Protein AF-A0A3B9SJD8-F1 (afdb_monomer)

Foldseek 3Di:
DQVVLCVLLQFDFDFFLDFDFQFKKKKKFKAAPVLVVQLLVLLQVLPWADDPPDGSDKDKDKDKDKDAADPPDDFPDDDHRDIDIGIIIIIITMHGNVSVVSSVVSNCVSGPGNDIDMDIGTGGDTDRVDDFWTKGWHPDWDFPVVSLVSLCVSLVNPDKDKADQLDRTFTIEIEGAAPPLVSLVSCLVVQGQEYEYADQDPVSRCVCVSSHMYMHSYRCSSCVCVQVVVQVVCCVVCVPDDRDGDPDDPRPDDDD

pLDDT: mean 94.85, std 3.76, range [80.88, 98.69]

Secondary structure (DSSP, 8-state):
-HHHHHHHTTEEEEEEEEEEPS-EEEEEEEEEGGGHHHHHHHHHHTTTT-BTTB-S-EEEEEEEEEE-PPTT---SSS-TTS-EEEEEEEEEEEEETTTHHHHHHHHHHH-SSSS--EEEEEE-PPEEEEEEEEEEEEEEEEEHHHHHHHHHHHHT-S--EEPPP--SEEEEEEE-SSS-GGGHHHHHHTT-SEEEES---GGGGGTTTTSSEEEE--HHHHHTTHHHHHHHHHHHH-TTS---------------

Sequence (256 aa):
MSHALAGALGVQPERILAPRAALLYTLNVHTPVEAADQVSEALFAAGAGRIGAYDECHFSVPGTGTFRPLEGAQPSEGVVGERSAVPEVQQSFVVSKECRGAVQRALEEAHPYEVVAHSWISLENERSDVGYGVIGQMAQPMPWDHFVAHVKGALGVKALRHSPLVKATVQRIALCGGAGVDLLPRAIAAKADVYITADITYHRYFEAKNALVMMDVGHWESEQYTIELLADYIRRKFPNFAVLTTTSSTNPMITV

Structure (mmCIF, N/CA/C/O backbone):
data_AF-A0A3B9SJD8-F1
#
_entry.id   AF-A0A3B9SJD8-F1
#
loop_
_atom_site.group_PDB
_atom_site.id
_atom_site.type_symbol
_atom_site.label_atom_id
_atom_site.label_alt_id
_atom_site.label_comp_id
_atom_site.label_asym_id
_atom_site.label_entity_id
_atom_site.label_seq_id
_atom_site.pdbx_PDB_ins_code
_atom_site.Cartn_x
_atom_site.Cartn_y
_atom_site.Cartn_z
_atom_site.occupancy
_atom_site.B_iso_or_equiv
_atom_site.auth_seq_id
_atom_site.auth_comp_id
_atom_site.auth_asym_id
_atom_site.auth_atom_id
_atom_site.pdbx_PDB_model_num
ATOM 1 N N . MET A 1 1 ? -9.019 -5.983 5.090 1.00 89.56 1 MET A N 1
ATOM 2 C CA . MET A 1 1 ? -9.352 -6.288 6.499 1.00 89.56 1 MET A CA 1
ATOM 3 C C . MET A 1 1 ? -9.625 -5.014 7.286 1.00 89.56 1 MET A C 1
ATOM 5 O O . MET A 1 1 ? -10.789 -4.680 7.429 1.00 89.56 1 MET A O 1
ATOM 9 N N . SER A 1 2 ? -8.617 -4.223 7.679 1.00 94.56 2 SER A N 1
ATOM 10 C CA . SER A 1 2 ? -8.834 -3.035 8.534 1.00 94.56 2 SER A CA 1
ATOM 11 C C . SER A 1 2 ? -9.800 -1.987 7.958 1.00 94.56 2 SER A C 1
ATOM 13 O O . SER A 1 2 ? -10.559 -1.395 8.711 1.00 94.56 2 SER A O 1
ATOM 15 N N . HIS A 1 3 ? -9.847 -1.805 6.633 1.00 93.75 3 HIS A N 1
ATOM 16 C CA . HIS A 1 3 ? -10.867 -0.966 5.981 1.00 93.75 3 HIS A CA 1
ATOM 17 C C . HIS A 1 3 ? -12.299 -1.502 6.148 1.00 93.75 3 HIS A C 1
ATOM 19 O O . HIS A 1 3 ? -13.223 -0.720 6.330 1.00 93.75 3 HIS A O 1
ATOM 25 N N . ALA A 1 4 ? -12.496 -2.822 6.111 1.00 92.94 4 ALA A N 1
ATOM 26 C CA . ALA A 1 4 ? -13.812 -3.417 6.336 1.00 92.94 4 ALA A CA 1
ATOM 27 C C . ALA A 1 4 ? -14.215 -3.337 7.806 1.00 92.94 4 ALA A C 1
ATOM 29 O O . ALA A 1 4 ? -15.357 -3.008 8.097 1.00 92.94 4 ALA A O 1
ATOM 30 N N . LEU A 1 5 ? -13.260 -3.535 8.722 1.00 95.00 5 LEU A N 1
ATOM 31 C CA . LEU A 1 5 ? -13.475 -3.289 10.145 1.00 95.00 5 LEU A CA 1
ATOM 32 C C . LEU A 1 5 ? -13.879 -1.827 10.401 1.00 95.00 5 LEU A C 1
ATOM 34 O O . LEU A 1 5 ? -14.829 -1.571 11.132 1.00 95.00 5 LEU A O 1
ATOM 38 N N . ALA A 1 6 ? -13.212 -0.866 9.753 1.00 95.94 6 ALA A N 1
ATOM 39 C CA . ALA A 1 6 ? -13.601 0.541 9.810 1.00 95.94 6 ALA A CA 1
ATOM 40 C C . ALA A 1 6 ? -15.035 0.757 9.304 1.00 95.94 6 ALA A C 1
ATOM 42 O O . ALA A 1 6 ? -15.829 1.396 9.989 1.00 95.94 6 ALA A O 1
ATOM 43 N N . GLY A 1 7 ? -15.383 0.166 8.155 1.00 94.88 7 GLY A N 1
ATOM 44 C CA . GLY A 1 7 ? -16.730 0.223 7.588 1.00 94.88 7 GLY A CA 1
ATOM 45 C C . GLY A 1 7 ? -17.800 -0.347 8.523 1.00 94.88 7 GLY A C 1
ATOM 46 O O . GLY A 1 7 ? -18.799 0.324 8.774 1.00 94.88 7 GLY A O 1
ATOM 47 N N . ALA A 1 8 ? -17.561 -1.525 9.106 1.00 93.88 8 ALA A N 1
ATOM 48 C CA . ALA A 1 8 ? -18.463 -2.156 10.073 1.00 93.88 8 ALA A CA 1
ATOM 49 C C . ALA A 1 8 ? -18.694 -1.274 11.312 1.00 93.88 8 ALA A C 1
ATOM 51 O O . ALA A 1 8 ? -19.795 -1.222 11.852 1.00 93.88 8 ALA A O 1
ATOM 52 N N . LEU A 1 9 ? -17.669 -0.532 11.734 1.00 96.12 9 LEU A N 1
ATOM 53 C CA . LEU A 1 9 ? -17.741 0.383 12.870 1.00 96.12 9 LEU A CA 1
ATOM 54 C C . LEU A 1 9 ? -18.210 1.799 12.495 1.00 96.12 9 LEU A C 1
ATOM 56 O O . LEU A 1 9 ? -18.286 2.656 13.375 1.00 96.12 9 LEU A O 1
ATOM 60 N N . GLY A 1 10 ? -18.541 2.074 11.230 1.00 96.56 10 GLY A N 1
ATOM 61 C CA . GLY A 1 10 ? -18.951 3.410 10.779 1.00 96.56 10 GLY A CA 1
ATOM 62 C C . GLY A 1 10 ? -17.831 4.456 10.844 1.00 96.56 10 GLY A C 1
ATOM 63 O O . GLY A 1 10 ? -18.096 5.655 10.946 1.00 96.56 10 GLY A O 1
ATOM 64 N N . VAL A 1 11 ? -16.576 4.011 10.812 1.00 98.06 11 VAL A N 1
ATOM 65 C CA . VAL A 1 11 ? -15.387 4.864 10.791 1.00 98.06 11 VAL A CA 1
ATOM 66 C C . VAL A 1 11 ? -15.031 5.165 9.345 1.00 98.06 11 VAL A C 1
ATOM 68 O O . VAL A 1 11 ? -14.769 4.251 8.569 1.00 98.06 11 VAL A O 1
ATOM 71 N N . GLN A 1 12 ? -14.975 6.448 8.995 1.00 97.88 12 GLN A N 1
ATOM 72 C CA . GLN A 1 12 ? -14.520 6.907 7.686 1.00 97.88 12 GLN A CA 1
ATOM 73 C C . GLN A 1 12 ? -12.985 6.870 7.651 1.00 97.88 12 GLN A C 1
ATOM 75 O O . GLN A 1 12 ? -12.353 7.626 8.400 1.00 97.88 12 GLN A O 1
ATOM 80 N N . PRO A 1 13 ? -12.357 5.988 6.848 1.00 96.62 13 PRO A N 1
ATOM 81 C CA . PRO A 1 13 ? -10.903 5.894 6.783 1.00 96.62 13 PRO A CA 1
ATOM 82 C C . PRO A 1 13 ? -10.304 7.149 6.141 1.00 96.62 13 PRO A C 1
ATOM 84 O O . PRO A 1 13 ? -10.750 7.580 5.083 1.00 96.62 13 PRO A O 1
ATOM 87 N N . GLU A 1 14 ? -9.266 7.713 6.756 1.00 96.25 14 GLU A N 1
ATOM 88 C CA . GLU A 1 14 ? -8.521 8.848 6.193 1.00 96.25 14 GLU A CA 1
ATOM 89 C C . GLU A 1 14 ? -7.263 8.385 5.461 1.00 96.25 14 GLU A C 1
ATOM 91 O O . GLU A 1 14 ? -6.917 8.904 4.404 1.00 96.25 14 GLU A O 1
ATOM 96 N N . ARG A 1 15 ? -6.533 7.440 6.068 1.00 96.25 15 ARG A N 1
ATOM 97 C CA . ARG A 1 15 ? -5.288 6.884 5.529 1.00 96.25 15 ARG A CA 1
ATOM 98 C C . ARG A 1 15 ? -4.934 5.559 6.195 1.00 96.25 15 ARG A C 1
ATOM 100 O O . ARG A 1 15 ? -5.452 5.207 7.259 1.00 96.25 15 ARG A O 1
ATOM 107 N N . ILE A 1 16 ? -3.968 4.871 5.602 1.00 97.38 16 ILE A N 1
ATOM 108 C CA . ILE A 1 16 ? -3.325 3.696 6.189 1.00 97.38 16 ILE A CA 1
ATOM 109 C C . ILE A 1 16 ? -2.511 4.108 7.417 1.00 97.38 16 ILE A C 1
ATOM 111 O O . ILE A 1 16 ? -1.818 5.126 7.409 1.00 97.38 16 ILE A O 1
ATOM 115 N N . LEU A 1 17 ? -2.614 3.319 8.488 1.00 97.62 17 LEU A N 1
ATOM 116 C CA . LEU A 1 17 ? -1.929 3.612 9.748 1.00 97.62 17 LEU A CA 1
ATOM 117 C C . LEU A 1 17 ? -0.418 3.366 9.644 1.00 97.62 17 LEU A C 1
ATOM 119 O O . LEU A 1 17 ? 0.374 4.140 10.176 1.00 97.62 17 LEU A O 1
ATOM 123 N N . ALA A 1 18 ? -0.030 2.294 8.955 1.00 96.44 18 ALA A N 1
ATOM 124 C CA . ALA A 1 18 ? 1.347 1.916 8.670 1.00 96.44 18 ALA A CA 1
ATOM 125 C C . ALA A 1 18 ? 1.535 1.610 7.178 1.00 96.44 18 ALA A C 1
ATOM 127 O O . ALA A 1 18 ? 1.419 0.443 6.781 1.00 96.44 18 ALA A O 1
ATOM 128 N N . PRO A 1 19 ? 1.802 2.637 6.354 1.00 95.00 19 PRO A N 1
ATOM 129 C CA . PRO A 1 19 ? 2.191 2.464 4.960 1.00 95.00 19 PRO A CA 1
ATOM 130 C C . PRO A 1 19 ? 3.368 1.498 4.811 1.00 95.00 19 PRO A C 1
ATOM 132 O O . PRO A 1 19 ? 4.226 1.394 5.693 1.00 95.00 19 PRO A O 1
ATOM 135 N N . ARG A 1 20 ? 3.415 0.770 3.694 1.00 93.12 20 ARG A N 1
ATOM 136 C CA . ARG A 1 20 ? 4.550 -0.100 3.371 1.00 93.12 20 ARG A CA 1
ATOM 137 C C . ARG A 1 20 ? 5.519 0.594 2.424 1.00 93.12 20 ARG A C 1
ATOM 139 O O . ARG A 1 20 ? 5.126 1.098 1.376 1.00 93.12 20 ARG A O 1
ATOM 146 N N . ALA A 1 21 ? 6.792 0.545 2.794 1.00 91.44 21 ALA A N 1
ATOM 147 C CA . ALA A 1 21 ? 7.924 0.917 1.956 1.00 91.44 21 ALA A CA 1
ATOM 148 C C . ALA A 1 21 ? 8.397 -0.259 1.085 1.00 91.44 2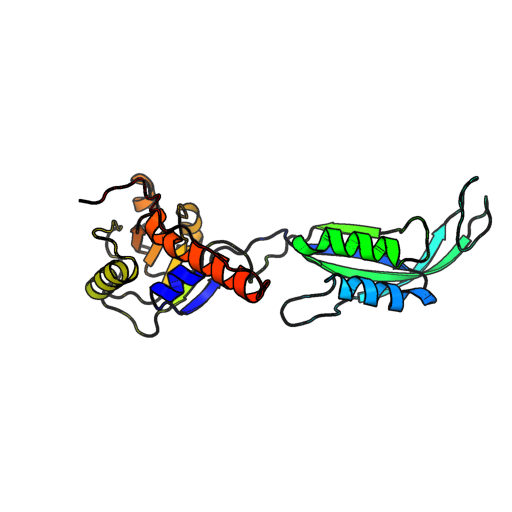1 ALA A C 1
ATOM 150 O O . ALA A 1 21 ? 7.971 -1.404 1.281 1.00 91.44 21 ALA A O 1
ATOM 151 N N . ALA A 1 22 ? 9.318 0.022 0.159 1.00 90.62 22 ALA A N 1
ATOM 152 C CA . ALA A 1 22 ? 10.021 -0.990 -0.637 1.00 90.62 22 ALA A CA 1
ATOM 153 C C . ALA A 1 22 ? 9.096 -1.893 -1.476 1.00 90.62 22 ALA A C 1
ATOM 155 O O . ALA A 1 22 ? 9.320 -3.097 -1.633 1.00 90.62 22 ALA A O 1
ATOM 156 N N . LEU A 1 23 ? 8.025 -1.298 -2.010 1.00 93.94 23 LEU A N 1
ATOM 157 C CA . LEU A 1 23 ? 7.063 -1.950 -2.908 1.00 93.94 23 LEU A CA 1
ATOM 158 C C . LEU A 1 23 ? 7.145 -1.442 -4.353 1.00 93.94 23 LEU A C 1
ATOM 160 O O . LEU A 1 23 ? 6.322 -1.833 -5.181 1.00 93.94 23 LEU A O 1
ATOM 164 N N . LEU A 1 24 ? 8.107 -0.571 -4.649 1.00 95.25 24 LEU A N 1
ATOM 165 C CA . LEU A 1 24 ? 8.302 0.033 -5.960 1.00 95.25 24 LEU A CA 1
ATOM 166 C C . LEU A 1 24 ? 9.744 -0.175 -6.421 1.00 95.25 24 LEU A C 1
ATOM 168 O O . LEU A 1 24 ? 10.671 -0.255 -5.611 1.00 95.25 24 LEU A O 1
ATOM 172 N N . TYR A 1 25 ? 9.914 -0.219 -7.732 1.00 97.31 25 TYR A N 1
ATOM 173 C CA . TYR A 1 25 ? 11.198 -0.209 -8.404 1.00 97.31 25 TYR A CA 1
ATOM 174 C C . TYR A 1 25 ? 11.250 0.933 -9.412 1.00 97.31 25 TYR A C 1
ATOM 176 O O . TYR A 1 25 ? 10.224 1.285 -9.993 1.00 97.31 25 TYR A O 1
ATOM 184 N N . THR A 1 26 ? 12.448 1.438 -9.679 1.00 97.94 26 THR A N 1
ATOM 185 C CA . THR A 1 26 ? 12.741 2.117 -10.940 1.00 97.94 26 THR A CA 1
ATOM 186 C C . THR A 1 26 ? 13.313 1.102 -11.921 1.00 97.94 26 THR A C 1
ATOM 188 O O . THR A 1 26 ? 14.291 0.424 -11.599 1.00 97.94 26 THR A O 1
ATOM 191 N N . LEU A 1 27 ? 12.710 1.007 -13.104 1.00 98.56 27 LEU A N 1
ATOM 192 C CA . LEU A 1 27 ? 13.288 0.356 -14.276 1.00 98.56 27 LEU A CA 1
ATOM 193 C C . LEU A 1 27 ? 13.967 1.429 -15.121 1.00 98.56 27 LEU A C 1
ATOM 195 O O . LEU A 1 27 ? 13.282 2.331 -15.595 1.00 98.56 27 LEU A O 1
ATOM 199 N N . ASN A 1 28 ? 15.279 1.321 -15.321 1.00 98.50 28 ASN A N 1
ATOM 200 C CA . ASN A 1 28 ? 15.980 2.086 -16.352 1.00 98.50 28 ASN A CA 1
ATOM 201 C C . ASN A 1 28 ? 16.366 1.140 -17.481 1.00 98.50 28 ASN A C 1
ATOM 203 O O . ASN A 1 28 ? 17.052 0.150 -17.221 1.00 98.50 28 ASN A O 1
ATOM 207 N N . VAL A 1 29 ? 15.963 1.456 -18.704 1.00 98.19 29 VAL A N 1
ATOM 208 C CA . VAL A 1 29 ? 16.294 0.708 -19.921 1.00 98.19 29 VAL A CA 1
ATOM 209 C C . VAL A 1 29 ? 16.907 1.661 -20.942 1.00 98.19 29 VAL A C 1
ATOM 211 O O . VAL A 1 29 ? 16.501 2.818 -21.006 1.00 98.19 29 VAL A O 1
ATOM 214 N N . HIS A 1 30 ? 17.887 1.187 -21.708 1.00 97.06 30 HIS A N 1
ATOM 215 C CA . HIS A 1 30 ? 18.435 1.911 -22.856 1.00 97.06 30 HIS A CA 1
ATOM 216 C C . HIS A 1 30 ? 17.862 1.310 -24.134 1.00 97.06 30 HIS A C 1
ATOM 218 O O . HIS A 1 30 ? 17.956 0.098 -24.318 1.00 97.06 30 HIS A O 1
ATOM 224 N N . THR A 1 31 ? 17.262 2.145 -24.975 1.00 95.44 31 THR A N 1
ATOM 225 C CA . THR A 1 31 ? 16.584 1.741 -26.210 1.00 95.44 31 THR A CA 1
ATOM 226 C C . THR A 1 31 ? 17.098 2.557 -27.399 1.00 95.44 31 THR A C 1
ATOM 228 O O . THR A 1 31 ? 17.385 3.749 -27.238 1.00 95.44 31 THR A O 1
ATOM 231 N N . PRO A 1 32 ? 17.187 1.969 -28.608 1.00 94.69 32 PRO A N 1
ATOM 232 C CA . PRO A 1 32 ? 17.313 2.743 -29.841 1.00 94.69 32 PRO A CA 1
ATOM 233 C C . PRO A 1 32 ? 16.205 3.788 -29.942 1.00 94.69 32 PRO A C 1
ATOM 235 O O . PRO A 1 32 ? 15.060 3.522 -29.560 1.00 94.69 32 PRO A O 1
ATOM 238 N N . VAL A 1 33 ? 16.529 4.959 -30.488 1.00 95.62 33 VAL A N 1
ATOM 239 C CA . VAL A 1 33 ? 15.589 6.088 -30.593 1.00 95.62 33 VAL A CA 1
ATOM 240 C C . VAL A 1 33 ? 14.321 5.684 -31.354 1.00 95.62 33 VAL A C 1
ATOM 242 O O . VAL A 1 33 ? 13.218 6.058 -30.968 1.00 95.62 33 VAL A O 1
ATOM 245 N N . GLU A 1 34 ? 14.468 4.869 -32.393 1.00 95.06 34 GLU A N 1
ATOM 246 C CA . GLU A 1 34 ? 13.402 4.411 -33.283 1.00 95.06 34 GLU A CA 1
ATOM 247 C C . GLU A 1 34 ? 12.449 3.407 -32.619 1.00 95.06 34 GLU A C 1
ATOM 249 O O . GLU A 1 34 ? 11.307 3.270 -33.052 1.00 95.06 34 GLU A O 1
ATOM 254 N N . ALA A 1 35 ? 12.903 2.706 -31.574 1.00 95.69 35 ALA A N 1
ATOM 255 C CA . ALA A 1 35 ? 12.127 1.690 -30.859 1.00 95.69 35 ALA A CA 1
ATOM 256 C C . ALA A 1 35 ? 11.570 2.185 -29.511 1.00 95.69 35 ALA A C 1
ATOM 258 O O . ALA A 1 35 ? 10.820 1.463 -28.851 1.00 95.69 35 ALA A O 1
ATOM 259 N N . ALA A 1 36 ? 11.930 3.400 -29.087 1.00 96.75 36 ALA A N 1
ATOM 260 C CA . ALA A 1 36 ? 11.608 3.937 -27.767 1.00 96.75 36 ALA A CA 1
ATOM 261 C C . ALA A 1 36 ? 10.100 3.967 -27.467 1.00 96.75 36 ALA A C 1
ATOM 263 O O . ALA A 1 36 ? 9.681 3.578 -26.371 1.00 96.75 36 ALA A O 1
ATOM 264 N N . ASP A 1 37 ? 9.290 4.388 -28.442 1.00 97.75 37 ASP A N 1
ATOM 265 C CA . ASP A 1 37 ? 7.835 4.483 -28.290 1.00 97.75 37 ASP A CA 1
ATOM 266 C C . ASP A 1 37 ? 7.215 3.088 -28.150 1.00 97.75 37 ASP A C 1
ATOM 268 O O . ASP A 1 37 ? 6.546 2.818 -27.152 1.00 97.75 37 ASP A O 1
ATOM 272 N N . GLN A 1 38 ? 7.549 2.164 -29.060 1.00 97.88 38 GLN A N 1
ATOM 273 C CA . GLN A 1 38 ? 7.092 0.768 -29.023 1.00 97.88 38 GLN A CA 1
ATOM 274 C C . GLN A 1 38 ? 7.403 0.096 -27.678 1.00 97.88 38 GLN A C 1
ATOM 276 O O . GLN A 1 38 ? 6.547 -0.578 -27.100 1.00 97.88 38 GLN A O 1
ATOM 281 N N . VAL A 1 39 ? 8.628 0.269 -27.168 1.00 98.19 39 VAL A N 1
ATOM 282 C CA . VAL A 1 39 ? 9.019 -0.300 -25.873 1.00 98.19 39 VAL A CA 1
ATOM 283 C C . VAL A 1 39 ? 8.204 0.338 -24.750 1.00 98.19 39 VAL A C 1
ATOM 285 O O . VAL A 1 39 ? 7.672 -0.381 -23.906 1.00 98.19 39 VAL A O 1
ATOM 288 N N . SER A 1 40 ? 8.042 1.664 -24.737 1.00 98.25 40 SER A N 1
ATOM 289 C CA . SER A 1 40 ? 7.268 2.335 -23.687 1.00 98.25 40 SER A CA 1
ATOM 290 C C . SER A 1 40 ? 5.801 1.894 -23.649 1.00 98.25 40 SER A C 1
ATOM 292 O O . SER A 1 40 ? 5.306 1.570 -22.569 1.00 98.25 40 SER A O 1
ATOM 294 N N . GLU A 1 41 ? 5.142 1.773 -24.805 1.00 98.50 41 GLU A N 1
ATOM 295 C CA . GLU A 1 41 ? 3.756 1.303 -24.922 1.00 98.50 41 GLU A CA 1
ATOM 296 C C . GLU A 1 41 ? 3.594 -0.120 -24.367 1.00 98.50 41 GLU A C 1
ATOM 298 O O . GLU A 1 41 ? 2.675 -0.394 -23.588 1.00 98.50 41 GLU A O 1
ATOM 303 N N . ALA A 1 42 ? 4.526 -1.023 -24.692 1.00 98.50 42 ALA A N 1
ATOM 304 C CA . ALA A 1 42 ? 4.519 -2.387 -24.170 1.00 98.50 42 ALA A CA 1
ATOM 305 C C . ALA A 1 42 ? 4.674 -2.420 -22.639 1.00 98.50 42 ALA A C 1
ATOM 307 O O . ALA A 1 42 ? 3.962 -3.156 -21.943 1.00 98.50 42 ALA A O 1
ATOM 308 N N . LEU A 1 43 ? 5.567 -1.593 -22.087 1.00 98.56 43 LEU A N 1
ATOM 309 C CA . LEU A 1 43 ? 5.779 -1.507 -20.641 1.00 98.56 43 LEU A CA 1
ATOM 310 C C . LEU A 1 43 ? 4.566 -0.902 -19.922 1.00 98.56 43 LEU A C 1
ATOM 312 O O . LEU A 1 43 ? 4.189 -1.387 -18.850 1.00 98.56 43 LEU A O 1
ATOM 316 N N . PHE A 1 44 ? 3.916 0.103 -20.509 1.00 98.56 44 PHE A N 1
ATOM 317 C CA . PHE A 1 44 ? 2.682 0.687 -19.981 1.00 98.56 44 PHE A CA 1
ATOM 318 C C . PHE A 1 44 ? 1.529 -0.315 -19.962 1.00 98.56 44 PHE A C 1
ATOM 320 O O . PHE A 1 44 ? 0.862 -0.467 -18.931 1.00 98.56 44 PHE A O 1
ATOM 327 N N . ALA A 1 45 ? 1.351 -1.075 -21.044 1.00 98.06 45 ALA A N 1
ATOM 328 C CA . ALA A 1 45 ? 0.366 -2.151 -21.111 1.00 98.06 45 ALA A CA 1
ATOM 329 C C . ALA A 1 45 ? 0.616 -3.226 -20.034 1.00 98.06 45 ALA A C 1
ATOM 331 O O . ALA A 1 45 ? -0.328 -3.740 -19.427 1.00 98.06 45 ALA A O 1
ATOM 332 N N . ALA A 1 46 ? 1.887 -3.509 -19.728 1.00 97.94 46 ALA A N 1
ATOM 333 C CA . ALA A 1 46 ? 2.296 -4.417 -18.656 1.00 97.94 46 ALA A CA 1
ATOM 334 C C . ALA A 1 46 ? 2.187 -3.817 -17.235 1.00 97.94 46 ALA A C 1
ATOM 336 O O . ALA A 1 46 ? 2.358 -4.533 -16.243 1.00 97.94 46 ALA A O 1
ATOM 337 N N . GLY A 1 47 ? 1.864 -2.526 -17.114 1.00 96.88 47 GLY A N 1
ATOM 338 C CA . GLY A 1 47 ? 1.590 -1.840 -15.851 1.00 96.88 47 GLY A CA 1
ATOM 339 C C . GLY A 1 47 ? 2.745 -1.013 -15.281 1.00 96.88 47 GLY A C 1
ATOM 340 O O . GLY A 1 47 ? 2.651 -0.587 -14.127 1.00 96.88 47 GLY A O 1
ATOM 341 N N . ALA A 1 48 ? 3.816 -0.778 -16.043 1.00 97.88 48 ALA A N 1
ATOM 342 C CA . ALA A 1 48 ? 4.821 0.224 -15.694 1.00 97.88 48 ALA A CA 1
ATOM 343 C C . ALA A 1 48 ? 4.228 1.642 -15.771 1.00 97.88 48 ALA A C 1
ATOM 345 O O . ALA A 1 48 ? 3.252 1.884 -16.477 1.00 97.88 48 ALA A O 1
ATOM 346 N N . GLY A 1 49 ? 4.808 2.590 -15.035 1.00 96.69 49 GLY A N 1
ATOM 347 C CA . GLY A 1 49 ? 4.429 4.001 -15.128 1.00 96.69 49 GLY A CA 1
ATOM 348 C C . GLY A 1 49 ? 3.082 4.354 -14.496 1.00 96.69 49 GLY A C 1
ATOM 349 O O . GLY A 1 49 ? 2.557 5.431 -14.751 1.00 96.69 49 GLY A O 1
ATOM 350 N N . ARG A 1 50 ? 2.511 3.479 -13.659 1.00 94.81 50 ARG A N 1
ATOM 351 C CA . ARG A 1 50 ? 1.308 3.793 -12.873 1.00 94.81 50 ARG A CA 1
ATOM 352 C C . ARG A 1 50 ? 1.689 4.363 -11.514 1.00 94.81 50 ARG A C 1
ATOM 354 O O . ARG A 1 50 ? 2.252 3.655 -10.678 1.00 94.81 50 ARG A O 1
ATOM 361 N N . ILE A 1 51 ? 1.364 5.632 -11.286 1.00 90.06 51 ILE A N 1
ATOM 362 C CA . ILE A 1 51 ? 1.692 6.365 -10.060 1.00 90.06 51 ILE A CA 1
ATOM 363 C C . ILE A 1 51 ? 0.444 7.110 -9.580 1.00 90.06 51 ILE A C 1
ATOM 365 O O . ILE A 1 51 ? 0.042 8.128 -10.140 1.00 90.06 51 ILE A O 1
ATOM 369 N N . GLY A 1 52 ? -0.177 6.615 -8.507 1.00 86.88 52 GLY A N 1
ATOM 370 C CA . GLY A 1 52 ? -1.410 7.202 -7.980 1.00 86.88 52 GLY A CA 1
ATOM 371 C C . GLY A 1 52 ? -2.543 7.159 -9.010 1.00 86.88 52 GLY A C 1
ATOM 372 O O . GLY A 1 52 ? -2.951 6.079 -9.425 1.00 86.88 52 GLY A O 1
ATOM 373 N N . ALA A 1 53 ? -3.051 8.332 -9.395 1.00 89.31 53 ALA A N 1
ATOM 374 C CA . ALA A 1 53 ? -4.128 8.489 -10.378 1.00 89.31 53 ALA A CA 1
ATOM 375 C C . ALA A 1 53 ? -3.630 8.740 -11.817 1.00 89.31 53 ALA A C 1
ATOM 377 O O . ALA A 1 53 ? -4.429 9.117 -12.668 1.00 89.31 53 ALA A O 1
ATOM 378 N N . TYR A 1 54 ? -2.332 8.561 -12.071 1.00 94.12 54 TYR A N 1
ATOM 379 C CA . TYR A 1 54 ? -1.711 8.745 -13.381 1.00 94.12 54 TYR A CA 1
ATOM 380 C C . TYR A 1 54 ? -1.178 7.408 -13.899 1.00 94.12 54 TYR A C 1
ATOM 382 O O . TYR A 1 54 ? -0.622 6.613 -13.132 1.00 94.12 54 TYR A O 1
ATOM 390 N N . ASP A 1 55 ? -1.341 7.168 -15.191 1.00 96.75 55 ASP A N 1
ATOM 391 C CA . ASP A 1 55 ? -0.725 6.084 -15.944 1.00 96.75 55 ASP A CA 1
ATOM 392 C C . ASP A 1 55 ? 0.233 6.634 -17.010 1.00 96.75 55 ASP A C 1
ATOM 394 O O . ASP A 1 55 ? 0.447 7.842 -17.106 1.00 96.75 55 ASP A O 1
ATOM 398 N N . GLU A 1 56 ? 0.909 5.723 -17.713 1.00 97.38 56 GLU A N 1
ATOM 399 C CA . GLU A 1 56 ? 1.837 6.045 -18.806 1.00 97.38 56 GLU A CA 1
ATOM 400 C C . GLU A 1 56 ? 2.967 7.025 -18.423 1.00 97.38 56 GLU A C 1
ATOM 402 O O . GLU A 1 56 ? 3.493 7.781 -19.237 1.00 97.38 56 GLU A O 1
ATOM 407 N N . CYS A 1 57 ? 3.389 7.008 -17.154 1.00 97.94 57 CYS A N 1
ATOM 408 C CA . CYS A 1 57 ? 4.461 7.868 -16.665 1.00 97.94 57 CYS A CA 1
ATOM 409 C C . CYS A 1 57 ? 5.841 7.252 -16.934 1.00 97.94 57 CYS A C 1
ATOM 411 O O . CYS A 1 57 ? 6.199 6.226 -16.345 1.00 97.94 57 CYS A O 1
ATOM 413 N N . HIS A 1 58 ? 6.663 7.926 -17.735 1.00 98.06 58 HIS A N 1
ATOM 414 C CA . HIS A 1 58 ? 8.100 7.668 -17.819 1.00 98.06 58 HIS A CA 1
ATOM 415 C C . HIS A 1 58 ? 8.881 8.969 -18.023 1.00 98.06 58 HIS A C 1
ATOM 417 O O . HIS A 1 58 ? 8.313 10.011 -18.347 1.00 98.06 58 HIS A O 1
ATOM 423 N N . PHE A 1 59 ? 10.197 8.909 -17.835 1.00 98.00 59 PHE A N 1
ATOM 424 C CA . PHE A 1 59 ? 11.108 9.994 -18.195 1.00 98.00 59 PHE A CA 1
ATOM 425 C C . PHE A 1 59 ? 12.188 9.480 -19.141 1.00 98.00 59 PHE A C 1
ATOM 427 O O . PHE A 1 59 ? 12.712 8.391 -18.921 1.00 98.00 59 PHE A O 1
ATOM 434 N N . SER A 1 60 ? 12.508 10.261 -20.172 1.00 97.69 60 SER A N 1
ATOM 435 C CA . SER A 1 60 ? 13.433 9.861 -21.234 1.00 97.69 60 SER A CA 1
ATOM 436 C C . SER A 1 60 ? 14.586 10.848 -21.367 1.00 97.69 60 SER A C 1
ATOM 438 O O . SER A 1 60 ? 14.373 12.061 -21.410 1.00 97.69 60 SER A O 1
ATOM 440 N N . VAL A 1 61 ? 15.811 10.326 -21.448 1.00 98.19 61 VAL A N 1
ATOM 441 C CA . VAL A 1 61 ? 17.037 11.115 -21.639 1.00 98.19 61 VAL A CA 1
ATOM 442 C C . VAL A 1 61 ? 17.803 10.583 -22.849 1.00 98.19 61 VAL A C 1
ATOM 444 O O . VAL A 1 61 ? 18.156 9.404 -22.845 1.00 98.19 61 VAL A O 1
ATOM 447 N N . PRO A 1 62 ? 18.096 11.408 -23.871 1.00 97.88 62 PRO A N 1
ATOM 448 C CA . PRO A 1 62 ? 18.923 10.982 -24.993 1.00 97.88 62 PRO A CA 1
ATOM 449 C C . PRO A 1 62 ? 20.388 10.819 -24.574 1.00 97.88 62 PRO A C 1
ATOM 451 O O . PRO A 1 62 ? 20.899 11.555 -23.726 1.00 97.88 62 PRO A O 1
ATOM 454 N N . GLY A 1 63 ? 21.083 9.883 -25.211 1.00 96.56 63 GLY A N 1
ATOM 455 C CA . GLY A 1 63 ? 22.484 9.586 -24.955 1.00 96.56 63 GLY A CA 1
ATOM 456 C C . GLY A 1 63 ? 23.144 8.816 -26.096 1.00 96.56 63 GLY A C 1
ATOM 457 O O . GLY A 1 63 ? 22.605 8.685 -27.194 1.00 96.56 63 GLY A O 1
ATOM 458 N N . THR A 1 64 ? 24.351 8.323 -25.834 1.00 96.50 64 THR A N 1
ATOM 459 C CA . THR A 1 64 ? 25.100 7.480 -26.772 1.00 96.50 64 THR A CA 1
ATOM 460 C C . THR A 1 64 ? 25.521 6.202 -26.067 1.00 96.50 64 THR A C 1
ATOM 462 O O . THR A 1 64 ? 26.324 6.245 -25.131 1.00 96.50 64 THR A O 1
ATOM 465 N N . GLY A 1 65 ? 24.991 5.073 -26.531 1.00 93.19 65 GLY A N 1
ATOM 466 C CA . GLY A 1 65 ? 25.422 3.744 -26.122 1.00 93.19 65 GLY A CA 1
ATOM 467 C C . GLY A 1 65 ? 26.697 3.350 -26.861 1.00 93.19 65 GLY A C 1
ATOM 468 O O . GLY A 1 65 ? 26.885 3.697 -28.028 1.00 93.19 65 GLY A O 1
ATOM 469 N N . THR A 1 66 ? 27.596 2.623 -26.195 1.00 92.88 66 THR A N 1
ATOM 470 C CA . THR A 1 66 ? 28.754 2.013 -26.866 1.00 92.88 66 THR A CA 1
ATOM 471 C C . THR A 1 66 ? 28.848 0.545 -26.520 1.00 92.88 66 THR A C 1
ATOM 473 O O . THR A 1 66 ? 28.655 0.154 -25.370 1.00 92.88 66 THR A O 1
ATOM 476 N N . PHE A 1 67 ? 29.192 -0.262 -27.512 1.00 91.38 67 PHE A N 1
ATOM 477 C CA . PHE A 1 67 ? 29.372 -1.694 -27.343 1.00 91.38 67 PHE A CA 1
ATOM 478 C C . PHE A 1 67 ? 30.392 -2.212 -28.356 1.00 91.38 67 PHE A C 1
ATOM 480 O O . PHE A 1 67 ? 30.769 -1.525 -29.303 1.00 91.38 67 PHE A O 1
ATOM 487 N N . ARG A 1 68 ? 30.891 -3.424 -28.127 1.00 93.38 68 ARG A N 1
ATOM 488 C CA . ARG A 1 68 ? 31.744 -4.147 -29.072 1.00 93.38 68 ARG A CA 1
ATOM 489 C C . ARG A 1 68 ? 31.243 -5.586 -29.126 1.00 93.38 68 ARG A C 1
ATOM 491 O O . ARG A 1 68 ? 31.483 -6.304 -28.150 1.00 93.38 68 ARG A O 1
ATOM 498 N N . PRO A 1 69 ? 30.556 -6.006 -30.201 1.00 91.38 69 PRO A N 1
ATOM 499 C CA . PRO A 1 69 ? 30.073 -7.374 -30.313 1.00 91.38 69 PRO A CA 1
ATOM 500 C C . PRO A 1 69 ? 31.252 -8.351 -30.280 1.00 91.38 69 PRO A C 1
ATOM 502 O O . PRO A 1 69 ? 32.290 -8.114 -30.904 1.00 91.38 69 PRO A O 1
ATOM 505 N N . LEU A 1 70 ? 31.104 -9.431 -29.518 1.00 93.06 70 LEU A N 1
ATOM 506 C CA . LEU A 1 70 ? 32.080 -10.519 -29.463 1.00 93.06 70 LEU A CA 1
ATOM 507 C C . LEU A 1 70 ? 31.751 -11.578 -30.523 1.00 93.06 70 LEU A C 1
ATOM 509 O O . LEU A 1 70 ? 30.667 -11.573 -31.105 1.00 93.06 70 LEU A O 1
ATOM 513 N N . GLU A 1 71 ? 32.689 -12.488 -30.777 1.00 93.44 71 GLU A N 1
ATOM 514 C CA . GLU A 1 71 ? 32.449 -13.635 -31.655 1.00 93.44 71 GLU A CA 1
ATOM 515 C C . GLU A 1 71 ? 31.236 -14.446 -31.161 1.00 93.44 71 GLU A C 1
ATOM 517 O O . GLU A 1 71 ? 31.131 -14.756 -29.975 1.00 93.44 71 GLU A O 1
ATOM 522 N N . GLY A 1 72 ? 30.299 -14.743 -32.068 1.00 89.06 72 GLY A N 1
ATOM 523 C CA . GLY A 1 72 ? 29.039 -15.429 -31.760 1.00 89.06 72 GLY A CA 1
ATOM 524 C C . GLY A 1 72 ? 27.852 -14.520 -31.412 1.00 89.06 72 GLY A C 1
ATOM 525 O O . GLY A 1 72 ? 26.738 -15.027 -31.318 1.00 89.06 72 GLY A O 1
ATOM 526 N N . ALA A 1 73 ? 28.046 -13.204 -31.260 1.00 88.25 73 ALA A N 1
ATOM 527 C CA . ALA A 1 73 ? 26.940 -12.263 -31.067 1.00 88.25 73 ALA A CA 1
ATOM 528 C C . ALA A 1 73 ? 26.133 -12.052 -32.362 1.00 88.25 73 ALA A C 1
ATOM 530 O O . ALA A 1 73 ? 26.706 -12.018 -33.453 1.00 88.25 73 ALA A O 1
ATOM 531 N N . GLN A 1 74 ? 24.822 -11.828 -32.231 1.00 84.69 74 GLN A N 1
ATOM 532 C CA . GLN A 1 74 ? 23.928 -11.434 -33.327 1.00 84.69 74 GLN A CA 1
ATOM 533 C C . GLN A 1 74 ? 23.411 -10.003 -33.099 1.00 84.69 74 GLN A C 1
ATOM 535 O O . GLN A 1 74 ? 22.233 -9.807 -32.804 1.00 84.69 74 GLN A O 1
ATOM 540 N N . PRO A 1 75 ? 24.288 -8.981 -33.151 1.00 82.81 75 PRO A N 1
ATOM 541 C CA . PRO A 1 75 ? 23.863 -7.625 -32.854 1.00 82.81 75 PRO A CA 1
ATOM 542 C C . PRO A 1 75 ? 22.957 -7.100 -33.975 1.00 82.81 75 PRO A C 1
ATOM 544 O O . PRO A 1 75 ? 23.195 -7.365 -35.154 1.00 82.81 75 PRO A O 1
ATOM 547 N N . SER A 1 76 ? 21.940 -6.316 -33.618 1.00 80.88 76 SER A N 1
ATOM 548 C CA . SER A 1 76 ? 21.116 -5.610 -34.606 1.00 80.88 76 SER A CA 1
ATOM 549 C C . SER A 1 76 ? 21.920 -4.550 -35.371 1.00 80.88 76 SER A C 1
ATOM 551 O O . SER A 1 76 ? 21.612 -4.260 -36.523 1.00 80.88 76 SER A O 1
ATOM 553 N N . GLU A 1 77 ? 22.966 -3.998 -34.743 1.00 82.00 77 GLU A N 1
ATOM 554 C CA . GLU A 1 77 ? 23.848 -2.963 -35.290 1.00 82.00 77 GLU A CA 1
ATOM 555 C C . GLU A 1 77 ? 25.320 -3.213 -34.918 1.00 82.00 77 GLU A C 1
ATOM 557 O O . GLU A 1 77 ? 25.622 -3.762 -33.863 1.00 82.00 77 GLU A O 1
ATOM 562 N N . GLY A 1 78 ? 26.262 -2.757 -35.747 1.00 86.62 78 GLY A N 1
ATOM 563 C CA . GLY A 1 78 ? 27.703 -2.856 -35.474 1.00 86.62 78 GLY A CA 1
ATOM 564 C C . GLY A 1 78 ? 28.396 -4.093 -36.059 1.00 86.62 78 GLY A C 1
ATOM 565 O O . GLY A 1 78 ? 27.770 -4.979 -36.636 1.00 86.62 78 GLY A O 1
ATOM 566 N N . VAL A 1 79 ? 29.729 -4.130 -35.943 1.00 89.06 79 VAL A N 1
ATOM 567 C CA . VAL A 1 79 ? 30.594 -5.168 -36.536 1.00 89.06 79 VAL A CA 1
ATOM 568 C C . VAL A 1 79 ? 31.311 -5.945 -35.433 1.00 89.06 79 VAL A C 1
ATOM 570 O O . VAL A 1 79 ? 31.856 -5.359 -34.497 1.00 89.06 79 VAL A O 1
ATOM 573 N N . VAL A 1 80 ? 31.324 -7.278 -35.539 1.00 92.19 80 VAL A N 1
ATOM 574 C CA . VAL A 1 80 ? 32.008 -8.160 -34.580 1.00 92.19 80 VAL A CA 1
ATOM 575 C C . VAL A 1 80 ? 33.484 -7.780 -34.455 1.00 92.19 80 VAL A C 1
ATOM 577 O O . VAL A 1 80 ? 34.200 -7.683 -35.447 1.00 92.19 80 VAL A O 1
ATOM 580 N N . GLY A 1 81 ? 33.941 -7.584 -33.217 1.00 93.44 81 GLY A N 1
ATOM 581 C CA . GLY A 1 81 ? 35.317 -7.198 -32.904 1.00 93.44 81 GLY A CA 1
ATOM 582 C C . GLY A 1 81 ? 35.593 -5.691 -32.930 1.00 93.44 81 GLY A C 1
ATOM 583 O O . GLY A 1 81 ? 36.633 -5.271 -32.414 1.00 93.44 81 GLY A O 1
ATOM 584 N N . GLU A 1 82 ? 34.665 -4.862 -33.414 1.00 94.44 82 GLU A N 1
ATOM 585 C CA . GLU A 1 82 ? 34.821 -3.406 -33.506 1.00 94.44 82 GLU A CA 1
ATOM 586 C C . GLU A 1 82 ? 33.904 -2.668 -32.525 1.00 94.44 82 GLU A C 1
ATOM 588 O O . GLU A 1 82 ? 32.790 -3.098 -32.228 1.00 94.44 82 GLU A O 1
ATOM 593 N N . ARG A 1 83 ? 34.389 -1.554 -31.959 1.00 94.81 83 ARG A N 1
ATOM 594 C CA . ARG A 1 83 ? 33.559 -0.720 -31.083 1.00 94.81 83 ARG A CA 1
ATOM 595 C C . ARG A 1 83 ? 32.590 0.088 -31.939 1.00 94.81 83 ARG A C 1
ATOM 597 O O . ARG A 1 83 ? 33.026 0.869 -32.779 1.00 94.81 83 ARG A O 1
ATOM 604 N N . SER A 1 84 ? 31.309 -0.025 -31.632 1.00 92.88 84 SER A N 1
ATOM 605 C CA . SER A 1 84 ? 30.236 0.776 -32.208 1.00 92.88 84 SER A CA 1
ATOM 606 C C . SER A 1 84 ? 29.713 1.785 -31.184 1.00 92.88 84 SER A C 1
ATOM 608 O O . SER A 1 84 ? 29.844 1.592 -29.970 1.00 92.88 84 SER A O 1
ATOM 610 N N . ALA A 1 85 ? 29.157 2.885 -31.687 1.00 93.69 85 ALA A N 1
ATOM 611 C CA . ALA A 1 85 ? 28.502 3.920 -30.902 1.00 93.69 85 ALA A CA 1
ATOM 612 C C . ALA A 1 85 ? 27.196 4.298 -31.601 1.00 93.69 85 ALA A C 1
ATOM 614 O O . ALA A 1 85 ? 27.224 4.592 -32.797 1.00 93.69 85 ALA A O 1
ATOM 615 N N . VAL A 1 86 ? 26.084 4.275 -30.870 1.00 93.44 86 VAL A N 1
ATOM 616 C CA . VAL A 1 86 ? 24.740 4.485 -31.426 1.00 93.44 86 VAL A CA 1
ATOM 617 C C . VAL A 1 86 ? 23.946 5.466 -30.554 1.00 93.44 86 VAL A C 1
ATOM 619 O O . VAL A 1 86 ? 24.125 5.467 -29.329 1.00 93.44 86 VAL A O 1
ATOM 622 N N . PRO A 1 87 ? 23.119 6.348 -31.144 1.00 95.75 87 PRO A N 1
ATOM 623 C CA . PRO A 1 87 ? 22.171 7.155 -30.384 1.00 95.75 87 PRO A CA 1
ATOM 624 C C . PRO A 1 87 ? 21.137 6.266 -29.687 1.00 95.75 87 PRO A C 1
ATOM 626 O O . PRO A 1 87 ? 20.516 5.421 -30.320 1.00 95.75 87 PRO A O 1
ATOM 629 N N . GLU A 1 88 ? 20.924 6.485 -28.393 1.00 96.94 88 GLU A N 1
ATOM 630 C CA . GLU A 1 88 ? 19.920 5.765 -27.600 1.00 96.94 88 GLU A CA 1
ATOM 631 C C . GLU A 1 88 ? 19.161 6.740 -26.704 1.00 96.94 88 GLU A C 1
ATOM 633 O O . GLU A 1 88 ? 19.599 7.871 -26.465 1.00 96.94 88 GLU A O 1
ATOM 638 N N . VAL A 1 89 ? 18.035 6.291 -26.161 1.00 97.62 89 VAL A N 1
ATOM 639 C CA . VAL A 1 89 ? 17.352 6.957 -25.054 1.00 97.62 89 VAL A CA 1
ATOM 640 C C . VAL A 1 89 ? 17.354 6.054 -23.829 1.00 97.62 89 VAL A C 1
ATOM 642 O O . VAL A 1 89 ? 17.060 4.864 -23.902 1.00 97.62 89 VAL A O 1
ATOM 645 N N . GLN A 1 90 ? 17.685 6.625 -22.674 1.00 98.25 90 GLN A N 1
ATOM 646 C CA . GLN A 1 90 ? 17.456 5.979 -21.392 1.00 98.25 90 GLN A CA 1
ATOM 647 C C . GLN A 1 90 ? 16.038 6.315 -20.932 1.00 98.25 90 GLN A C 1
ATOM 649 O O . GLN A 1 90 ? 15.747 7.477 -20.640 1.00 98.25 90 GLN A O 1
ATOM 654 N N . GLN A 1 91 ? 15.178 5.305 -20.839 1.00 98.31 91 GLN A N 1
ATOM 655 C CA . GLN A 1 91 ? 13.802 5.433 -20.368 1.00 98.31 91 GLN A CA 1
ATOM 656 C C . GLN A 1 91 ? 13.693 4.918 -18.930 1.00 98.31 91 GLN A C 1
ATOM 658 O O . GLN A 1 91 ? 14.126 3.808 -18.609 1.00 98.31 91 GLN A O 1
ATOM 663 N N . SER A 1 92 ? 13.113 5.738 -18.058 1.00 98.38 92 SER A N 1
ATOM 664 C CA . SER A 1 92 ? 12.980 5.489 -16.625 1.00 98.38 92 SER A CA 1
ATOM 665 C C . SER A 1 92 ? 11.510 5.379 -16.229 1.00 98.38 92 SER A C 1
ATOM 667 O O . SER A 1 92 ? 10.747 6.332 -16.390 1.00 98.38 92 SER A O 1
ATOM 669 N N . PHE A 1 93 ? 11.126 4.242 -15.648 1.00 98.38 93 PHE A N 1
ATOM 670 C CA . PHE A 1 93 ? 9.754 3.941 -15.235 1.00 98.38 93 PHE A CA 1
ATOM 671 C C . PHE A 1 93 ? 9.696 3.604 -13.749 1.00 98.38 93 PHE A C 1
ATOM 673 O O . PHE A 1 93 ? 10.556 2.885 -13.243 1.00 98.38 93 PHE A O 1
ATOM 680 N N . VAL A 1 94 ? 8.635 4.030 -13.063 1.00 97.25 94 VAL A N 1
ATOM 681 C CA . VAL A 1 94 ? 8.282 3.474 -11.749 1.00 97.25 94 VAL A CA 1
ATOM 682 C C . VAL A 1 94 ? 7.401 2.249 -11.961 1.00 97.25 94 VAL A C 1
ATOM 684 O O . VAL A 1 94 ? 6.427 2.291 -12.710 1.00 97.25 94 VAL A O 1
ATOM 687 N N . VAL A 1 95 ? 7.735 1.147 -11.298 1.00 97.44 95 VAL A N 1
ATOM 688 C CA . VAL A 1 95 ? 7.059 -0.142 -11.456 1.00 97.44 95 VAL A CA 1
ATOM 689 C C . VAL A 1 95 ? 6.750 -0.721 -10.087 1.00 97.44 95 VAL A C 1
ATOM 691 O O . VAL A 1 95 ? 7.619 -0.797 -9.218 1.00 97.44 95 VAL A O 1
ATOM 694 N N . SER A 1 96 ? 5.512 -1.162 -9.884 1.00 95.44 96 SER A N 1
ATOM 695 C CA . SER A 1 96 ? 5.140 -1.816 -8.635 1.00 95.44 96 SER A CA 1
ATOM 696 C C . SER A 1 96 ? 5.694 -3.238 -8.553 1.00 95.44 96 SER A C 1
ATOM 698 O O . SER A 1 96 ? 5.887 -3.927 -9.560 1.00 95.44 96 SER A O 1
ATOM 700 N N . LYS A 1 97 ? 5.939 -3.710 -7.329 1.00 94.69 97 LYS A N 1
ATOM 701 C CA . LYS A 1 97 ? 6.458 -5.061 -7.093 1.00 94.69 97 LYS A CA 1
ATOM 702 C C . LYS A 1 97 ? 5.557 -6.149 -7.678 1.00 94.69 97 LYS A C 1
ATOM 704 O O . LYS A 1 97 ? 6.068 -7.178 -8.113 1.00 94.69 97 LYS A O 1
ATOM 709 N N . GLU A 1 98 ? 4.248 -5.912 -7.712 1.00 93.62 98 GLU A N 1
ATOM 710 C CA . GLU A 1 98 ? 3.256 -6.853 -8.239 1.00 93.62 98 GLU A CA 1
ATOM 711 C C . GLU A 1 98 ? 3.388 -7.046 -9.758 1.00 93.62 98 GLU A C 1
ATOM 713 O O . GLU A 1 98 ? 3.258 -8.167 -10.247 1.00 93.62 98 GLU A O 1
ATOM 718 N N . CYS A 1 99 ? 3.691 -5.975 -10.499 1.00 95.31 99 CYS A N 1
ATOM 719 C CA . CYS A 1 99 ? 3.766 -6.006 -11.961 1.00 95.31 99 CYS A CA 1
ATOM 720 C C . CYS A 1 99 ? 5.177 -6.277 -12.502 1.00 95.31 99 CYS A C 1
ATOM 722 O O . CYS A 1 99 ? 5.317 -6.558 -13.690 1.00 95.31 99 CYS A O 1
ATOM 724 N N . ARG A 1 100 ? 6.224 -6.254 -11.659 1.00 97.19 100 ARG A N 1
ATOM 725 C CA . ARG A 1 100 ? 7.631 -6.413 -12.083 1.00 97.19 100 ARG A CA 1
ATOM 726 C C . ARG A 1 100 ? 7.854 -7.580 -13.051 1.00 97.19 100 ARG A C 1
ATOM 728 O O . ARG A 1 100 ? 8.522 -7.410 -14.062 1.00 97.19 100 ARG A O 1
ATOM 735 N N . GLY A 1 101 ? 7.302 -8.758 -12.755 1.00 97.94 101 GLY A N 1
ATOM 736 C CA . GLY A 1 101 ? 7.483 -9.938 -13.607 1.00 97.94 101 GLY A CA 1
ATOM 737 C C . GLY A 1 101 ? 6.798 -9.826 -14.973 1.00 97.94 101 GLY A C 1
ATOM 738 O O . GLY A 1 101 ? 7.312 -10.358 -15.950 1.00 97.94 101 GLY A O 1
ATOM 739 N N . ALA A 1 102 ? 5.651 -9.145 -15.053 1.00 98.31 102 ALA A N 1
ATOM 740 C CA . ALA A 1 102 ? 4.972 -8.888 -16.323 1.00 98.31 102 ALA A CA 1
ATOM 741 C C . ALA A 1 102 ? 5.734 -7.850 -17.155 1.00 98.31 102 ALA A C 1
ATOM 743 O O . ALA A 1 102 ? 5.948 -8.064 -18.342 1.00 98.31 102 ALA A O 1
ATOM 744 N N . VAL A 1 103 ? 6.210 -6.784 -16.506 1.00 98.50 103 VAL A N 1
ATOM 745 C CA . VAL A 1 103 ? 7.011 -5.730 -17.141 1.00 98.50 103 VAL A CA 1
ATOM 746 C C . VAL A 1 103 ? 8.342 -6.273 -17.665 1.00 98.50 103 VAL A C 1
ATOM 748 O O . VAL A 1 103 ? 8.732 -5.919 -18.768 1.00 98.50 103 VAL A O 1
ATOM 751 N N . GLN A 1 104 ? 9.008 -7.175 -16.934 1.00 98.25 104 GLN A N 1
ATOM 752 C CA . GLN A 1 104 ? 10.238 -7.821 -17.411 1.00 98.25 104 GLN A CA 1
ATOM 753 C C . GLN A 1 104 ? 10.020 -8.571 -18.732 1.00 98.25 104 GLN A C 1
ATOM 755 O O . GLN A 1 104 ? 10.803 -8.408 -19.658 1.00 98.25 104 GLN A O 1
ATOM 760 N N . ARG A 1 105 ? 8.948 -9.368 -18.832 1.00 98.12 105 ARG A N 1
ATOM 761 C CA . ARG A 1 105 ? 8.644 -10.111 -20.065 1.00 98.12 105 ARG A CA 1
ATOM 762 C C . ARG A 1 105 ? 8.290 -9.178 -21.215 1.00 98.12 105 ARG A C 1
ATOM 764 O O . ARG A 1 105 ? 8.814 -9.343 -22.303 1.00 98.12 105 ARG A O 1
ATOM 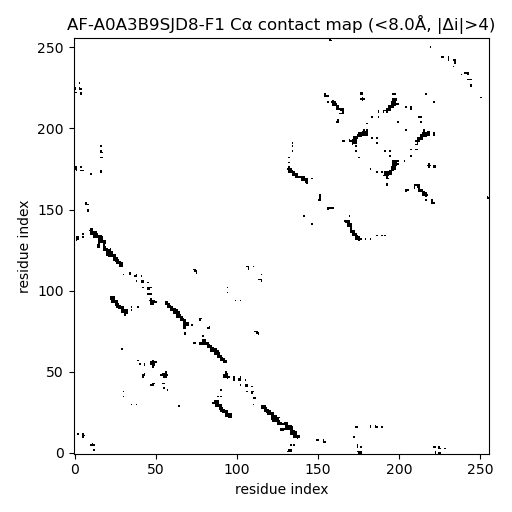771 N N . ALA A 1 106 ? 7.455 -8.172 -20.953 1.00 98.25 106 ALA A N 1
ATOM 772 C CA . ALA A 1 106 ? 7.100 -7.178 -21.962 1.00 98.25 106 ALA A CA 1
ATOM 773 C C . ALA A 1 106 ? 8.331 -6.420 -22.476 1.00 98.25 106 ALA A C 1
ATOM 775 O O . ALA A 1 106 ? 8.415 -6.139 -23.667 1.00 98.25 106 ALA A O 1
ATOM 776 N N . LEU A 1 107 ? 9.299 -6.133 -21.597 1.00 98.12 107 LEU A N 1
ATOM 777 C CA . LEU A 1 107 ? 10.573 -5.552 -21.996 1.00 98.12 107 LEU A CA 1
ATOM 778 C C . LEU A 1 107 ? 11.328 -6.476 -22.959 1.00 98.12 107 LEU A C 1
ATOM 780 O O . LEU A 1 107 ? 11.706 -6.041 -24.037 1.00 98.12 107 LEU A O 1
ATOM 784 N N . GLU A 1 108 ? 11.541 -7.733 -22.576 1.00 96.50 108 GLU A N 1
ATOM 785 C CA . GLU A 1 108 ? 12.292 -8.710 -23.378 1.00 96.50 108 GLU A CA 1
ATOM 786 C C . GLU A 1 108 ? 11.623 -9.007 -24.731 1.00 96.50 108 GLU A C 1
ATOM 788 O O . GLU A 1 108 ? 12.315 -9.200 -25.722 1.00 96.50 108 GLU A O 1
ATOM 793 N N . GLU A 1 109 ? 10.289 -9.013 -24.788 1.00 96.88 109 GLU A N 1
ATOM 794 C CA . GLU A 1 109 ? 9.519 -9.277 -26.011 1.00 96.88 109 GLU A CA 1
ATOM 795 C C . GLU A 1 109 ? 9.472 -8.075 -26.968 1.00 96.88 109 GLU A C 1
ATOM 797 O O . GLU A 1 109 ? 9.475 -8.259 -28.185 1.00 96.88 109 GLU A O 1
ATOM 802 N N . ALA A 1 110 ? 9.390 -6.848 -26.441 1.00 97.25 110 ALA A N 1
ATOM 803 C CA . ALA A 1 110 ? 9.226 -5.642 -27.256 1.00 97.25 110 ALA A CA 1
ATOM 804 C C . ALA A 1 110 ? 10.554 -5.016 -27.704 1.00 97.25 110 ALA A C 1
ATOM 806 O O . ALA A 1 110 ? 10.567 -4.232 -28.655 1.00 97.25 110 ALA A O 1
ATOM 807 N N . HIS A 1 111 ? 11.652 -5.307 -27.007 1.00 96.81 111 HIS A N 1
ATOM 808 C CA . HIS A 1 111 ? 12.939 -4.671 -27.253 1.00 96.81 111 HIS A CA 1
ATOM 809 C C . HIS A 1 111 ? 13.645 -5.256 -28.495 1.00 96.81 111 HIS A C 1
ATOM 811 O O . HIS A 1 111 ? 13.687 -6.473 -28.652 1.00 96.81 111 HIS A O 1
ATOM 817 N N . PRO A 1 112 ? 14.254 -4.428 -29.372 1.00 92.94 112 PRO A N 1
ATOM 818 C CA . PRO A 1 112 ? 14.883 -4.909 -30.610 1.00 92.94 112 PRO A CA 1
ATOM 819 C C . PRO A 1 112 ? 16.175 -5.711 -30.390 1.00 92.94 112 PRO A C 1
ATOM 821 O O . PRO A 1 112 ? 16.540 -6.543 -31.217 1.00 92.94 112 PRO A O 1
ATOM 824 N N . TYR A 1 113 ? 16.900 -5.445 -29.301 1.00 90.50 113 TYR A N 1
ATOM 825 C CA . TYR A 1 113 ? 18.121 -6.183 -28.959 1.00 90.50 113 TYR A CA 1
ATOM 826 C C . TYR A 1 113 ? 17.821 -7.531 -28.299 1.00 90.50 113 TYR A C 1
ATOM 828 O O . TYR A 1 113 ? 16.998 -7.600 -27.392 1.00 90.50 113 TYR A O 1
ATOM 836 N N . GLU A 1 114 ? 18.603 -8.554 -28.658 1.00 83.50 114 GLU A N 1
ATOM 837 C CA . GLU A 1 114 ? 18.570 -9.893 -28.045 1.00 83.50 114 GLU A CA 1
ATOM 838 C C . GLU A 1 114 ? 18.855 -9.857 -26.533 1.00 83.50 114 GLU A C 1
ATOM 840 O O . GLU A 1 114 ? 18.226 -10.565 -25.749 1.00 83.50 114 GLU A O 1
ATOM 845 N N . VAL A 1 115 ? 19.802 -9.011 -26.111 1.00 87.50 115 VAL A N 1
ATOM 846 C CA . VA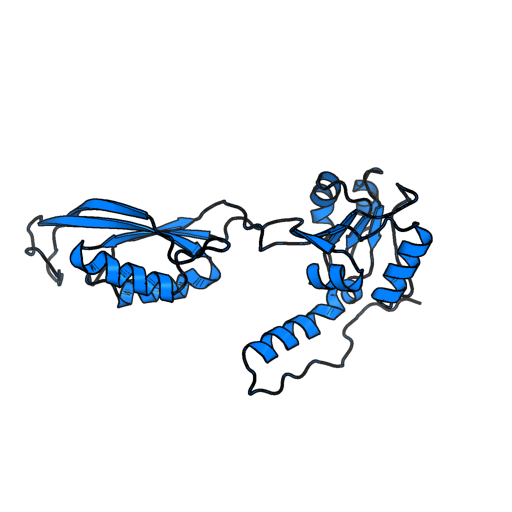L A 1 115 ? 20.170 -8.828 -24.702 1.00 87.50 115 VAL A CA 1
ATOM 847 C C . VAL A 1 115 ? 19.943 -7.375 -24.313 1.00 87.50 115 VAL A C 1
ATOM 849 O O . VAL A 1 115 ? 20.680 -6.478 -24.720 1.00 87.50 115 VAL A O 1
ATOM 852 N N . VAL A 1 116 ? 18.916 -7.142 -23.499 1.00 93.69 116 VAL A N 1
ATOM 853 C CA . VAL A 1 116 ? 18.474 -5.796 -23.125 1.00 93.69 116 VAL A CA 1
ATOM 854 C C . VAL A 1 116 ? 19.288 -5.242 -21.956 1.00 93.69 116 VAL A C 1
ATOM 856 O O . VAL A 1 116 ? 19.247 -5.778 -20.844 1.00 93.69 116 VAL A O 1
ATOM 859 N N . ALA A 1 117 ? 19.974 -4.116 -22.163 1.00 93.62 117 ALA A N 1
ATOM 860 C CA . ALA A 1 117 ? 20.691 -3.410 -21.104 1.00 93.62 117 ALA A CA 1
ATOM 861 C C . ALA A 1 117 ? 19.721 -2.605 -20.217 1.00 93.62 117 ALA A C 1
ATOM 863 O O . ALA A 1 117 ? 19.239 -1.533 -20.592 1.00 93.62 117 ALA A O 1
ATOM 864 N N . HIS A 1 118 ? 19.449 -3.107 -19.010 1.00 97.62 118 HIS A N 1
ATOM 865 C CA . HIS A 1 118 ? 18.531 -2.470 -18.066 1.00 97.62 118 HIS A CA 1
ATOM 866 C C . HIS A 1 118 ? 18.962 -2.655 -16.605 1.00 97.62 118 HIS A C 1
ATOM 868 O O . HIS A 1 118 ? 19.793 -3.500 -16.273 1.00 97.62 118 HIS A O 1
ATOM 874 N N . SER A 1 119 ? 18.383 -1.854 -15.710 1.00 97.81 119 SER A N 1
ATOM 875 C CA . SER A 1 119 ? 18.594 -1.959 -14.266 1.00 97.81 119 SER A CA 1
ATOM 876 C C . SER A 1 119 ? 17.287 -1.819 -13.497 1.00 97.81 119 SER A C 1
ATOM 878 O O . SER A 1 119 ? 16.420 -1.018 -13.844 1.00 97.81 119 SER A O 1
ATOM 880 N N . TRP A 1 120 ? 17.184 -2.594 -12.420 1.00 98.06 120 TRP A N 1
ATOM 881 C CA . TRP A 1 120 ? 16.118 -2.497 -11.433 1.00 98.06 120 TRP A CA 1
ATOM 882 C C . TRP A 1 120 ? 16.683 -1.900 -10.149 1.00 98.06 120 TRP A C 1
ATOM 884 O O . TRP A 1 120 ? 17.532 -2.512 -9.500 1.00 98.06 120 TRP A O 1
ATOM 894 N N . ILE A 1 121 ? 16.193 -0.727 -9.759 1.00 97.50 121 ILE A N 1
ATOM 895 C CA . ILE A 1 121 ? 16.586 -0.051 -8.519 1.00 97.50 121 ILE A CA 1
ATOM 896 C C . ILE A 1 121 ? 15.409 -0.125 -7.551 1.00 97.50 121 ILE A C 1
ATOM 898 O O . ILE A 1 121 ? 14.313 0.318 -7.879 1.00 97.50 121 ILE A O 1
ATOM 902 N N . SER A 1 122 ? 15.608 -0.704 -6.365 1.00 96.31 122 SER A N 1
ATOM 903 C CA . SER A 1 122 ? 14.568 -0.722 -5.328 1.00 96.31 122 SER A CA 1
ATOM 904 C C . SER A 1 122 ? 14.361 0.685 -4.775 1.00 96.31 122 SER A C 1
ATOM 906 O O . SER A 1 122 ? 15.329 1.347 -4.411 1.00 96.31 122 SER A O 1
ATOM 908 N N . LEU A 1 123 ? 13.108 1.120 -4.675 1.00 94.56 123 LEU A N 1
ATOM 909 C CA . LEU A 1 123 ? 12.752 2.415 -4.101 1.00 94.56 123 LEU A CA 1
ATOM 910 C C . LEU A 1 123 ? 12.310 2.252 -2.651 1.00 94.56 123 LEU A C 1
ATOM 912 O O . LEU A 1 123 ? 11.507 1.376 -2.339 1.00 94.56 123 LEU A O 1
ATOM 916 N N . GLU A 1 124 ? 12.794 3.116 -1.766 1.00 93.94 124 GLU A N 1
ATOM 917 C CA . GLU A 1 124 ? 12.436 3.092 -0.340 1.00 93.94 124 GLU A CA 1
ATOM 918 C C . GLU A 1 124 ? 11.142 3.858 -0.027 1.00 93.94 124 GLU A C 1
ATOM 920 O O . GLU A 1 124 ? 10.666 3.837 1.104 1.00 93.94 124 GLU A O 1
ATOM 925 N N . ASN A 1 125 ? 10.544 4.509 -1.028 1.00 89.00 125 ASN A N 1
ATOM 926 C CA . ASN A 1 125 ? 9.323 5.293 -0.884 1.00 89.00 125 ASN A CA 1
ATOM 927 C C . ASN A 1 125 ? 8.183 4.458 -0.282 1.00 89.00 125 ASN A C 1
ATOM 929 O O . ASN A 1 125 ? 7.969 3.293 -0.638 1.00 89.00 125 ASN A O 1
ATOM 933 N N . GLU A 1 126 ? 7.409 5.089 0.597 1.00 88.44 126 GLU A N 1
ATOM 934 C CA . GLU A 1 126 ? 6.191 4.505 1.145 1.00 88.44 126 GLU A CA 1
ATOM 935 C C . GLU A 1 126 ? 5.022 4.629 0.166 1.00 88.44 126 GLU A C 1
ATOM 937 O O . GLU A 1 126 ? 4.812 5.666 -0.467 1.00 88.44 126 GLU A O 1
ATOM 942 N N . ARG A 1 127 ? 4.220 3.567 0.084 1.00 88.25 127 ARG A N 1
ATOM 943 C CA . ARG A 1 127 ? 2.937 3.559 -0.619 1.00 88.25 127 ARG A CA 1
ATOM 944 C C . ARG A 1 127 ? 1.806 3.871 0.351 1.00 88.25 127 ARG A C 1
ATOM 946 O O . ARG A 1 127 ? 1.543 3.101 1.271 1.00 88.25 127 ARG A O 1
ATOM 953 N N . SER A 1 128 ? 1.112 4.984 0.129 1.00 87.31 128 SER A N 1
ATOM 954 C CA . SER A 1 128 ? -0.020 5.416 0.963 1.00 87.31 128 SER A CA 1
ATOM 955 C C . SER A 1 128 ? -1.278 4.559 0.784 1.00 87.31 128 SER A C 1
ATOM 957 O O . SER A 1 128 ? -2.167 4.599 1.634 1.00 87.31 128 SER A O 1
ATOM 959 N N . ASP A 1 129 ? -1.342 3.777 -0.294 1.00 87.56 129 ASP A N 1
ATOM 960 C CA . ASP A 1 129 ? -2.460 2.916 -0.679 1.00 87.56 129 ASP A CA 1
ATOM 961 C C . ASP A 1 129 ? -2.302 1.456 -0.219 1.00 87.56 129 ASP A C 1
ATOM 963 O O . ASP A 1 129 ? -3.262 0.686 -0.276 1.00 87.56 129 ASP A O 1
ATOM 967 N N . VAL A 1 130 ? -1.124 1.066 0.290 1.00 91.44 130 VAL A N 1
ATOM 968 C CA . VAL A 1 130 ? -0.859 -0.293 0.787 1.00 91.44 130 VAL A CA 1
ATOM 969 C C . VAL A 1 130 ? -0.166 -0.276 2.147 1.00 91.44 130 VAL A C 1
ATOM 971 O O . VAL A 1 130 ? 0.885 0.332 2.330 1.00 91.44 130 VAL A O 1
ATOM 974 N N . GLY A 1 131 ? -0.704 -1.035 3.103 1.00 95.00 131 GLY A N 1
ATOM 975 C CA . GLY A 1 131 ? -0.055 -1.261 4.387 1.00 95.00 131 GLY A CA 1
ATOM 976 C C . GLY A 1 131 ? -0.961 -1.858 5.452 1.00 95.00 131 GLY A C 1
ATOM 977 O O . GLY A 1 131 ? -1.939 -2.535 5.134 1.00 95.00 131 GLY A O 1
ATOM 978 N N . TYR A 1 132 ? -0.598 -1.643 6.715 1.00 95.94 132 TYR A N 1
ATOM 979 C CA . TYR A 1 132 ? -1.273 -2.245 7.862 1.00 95.94 132 TYR A CA 1
ATOM 980 C C . TYR A 1 132 ? -2.063 -1.216 8.654 1.00 95.94 132 TYR A C 1
ATOM 982 O O . TYR A 1 132 ? -1.608 -0.097 8.898 1.00 95.94 132 TYR A O 1
ATOM 990 N N . GLY A 1 133 ? -3.247 -1.635 9.090 1.00 97.31 133 GLY A N 1
ATOM 991 C CA . GLY A 1 133 ? -4.156 -0.796 9.850 1.00 97.31 133 GLY A CA 1
ATOM 992 C C . GLY A 1 133 ? -4.676 0.424 9.086 1.00 97.31 133 GLY A C 1
ATOM 993 O O . GLY A 1 13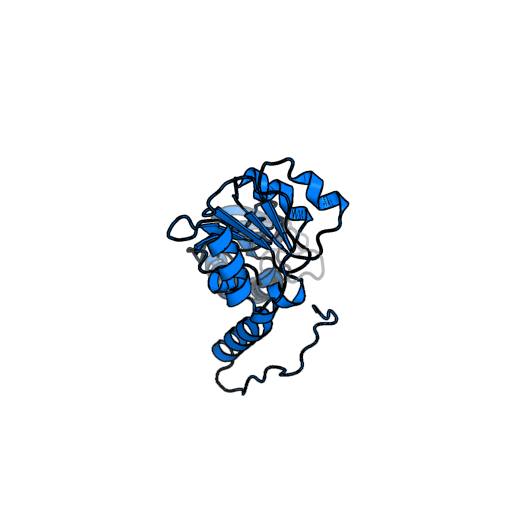3 ? -4.225 0.770 7.995 1.00 97.31 133 GLY A O 1
ATOM 994 N N . VAL A 1 134 ? -5.650 1.093 9.681 1.00 97.88 134 VAL A N 1
ATOM 995 C CA . VAL A 1 134 ? -6.212 2.351 9.184 1.00 97.88 134 VAL A CA 1
ATOM 996 C C . VAL A 1 134 ? -6.415 3.307 10.345 1.00 97.88 134 VAL A C 1
ATOM 998 O O . VAL A 1 134 ? -6.597 2.889 11.486 1.00 97.88 134 VAL A O 1
ATOM 1001 N N . ILE A 1 135 ? -6.373 4.598 10.053 1.00 98.56 135 ILE A N 1
ATOM 1002 C CA . ILE A 1 135 ? -6.793 5.658 10.964 1.00 98.56 135 ILE A CA 1
ATOM 1003 C C . ILE A 1 135 ? -7.922 6.416 10.285 1.00 98.56 135 ILE A C 1
ATOM 1005 O O . ILE A 1 135 ? -7.853 6.724 9.093 1.00 98.56 135 ILE A O 1
ATOM 1009 N N . GLY A 1 136 ? -8.966 6.704 11.045 1.00 98.38 136 GLY A N 1
ATOM 1010 C CA . GLY A 1 136 ? -10.134 7.396 10.535 1.00 98.38 136 GLY A CA 1
ATOM 1011 C C . GLY A 1 136 ? -10.903 8.110 11.628 1.00 98.38 136 GLY A C 1
ATOM 1012 O O . GLY A 1 136 ? -10.461 8.179 12.781 1.00 98.38 136 GLY A O 1
ATOM 1013 N N . GLN A 1 137 ? -12.060 8.638 11.249 1.00 98.25 137 GLN A N 1
ATOM 1014 C CA . GLN A 1 137 ? -12.957 9.331 12.163 1.00 98.25 137 GLN A CA 1
ATOM 1015 C C . GLN A 1 137 ? -14.399 8.869 11.997 1.00 98.25 137 GLN A C 1
ATOM 1017 O O . GLN A 1 137 ? -14.857 8.574 10.894 1.00 98.25 137 GLN A O 1
ATOM 1022 N N . MET A 1 138 ? -15.130 8.841 13.105 1.00 97.94 138 MET A N 1
ATOM 1023 C CA . MET A 1 138 ? -16.589 8.802 13.067 1.00 97.94 138 MET A CA 1
ATOM 1024 C C . MET A 1 138 ? -17.135 10.171 12.652 1.00 97.94 138 MET A C 1
ATOM 1026 O O . MET A 1 138 ? -16.521 11.207 12.918 1.00 97.94 138 MET A O 1
ATOM 1030 N N . ALA A 1 139 ? -18.322 10.181 12.040 1.00 97.06 139 ALA A N 1
ATOM 1031 C CA . ALA A 1 139 ? -18.967 11.416 11.591 1.00 97.06 139 ALA A CA 1
ATOM 1032 C C . ALA A 1 139 ? -19.246 12.403 12.740 1.00 97.06 139 ALA A C 1
ATOM 1034 O O . ALA A 1 139 ? -19.192 13.612 12.534 1.00 97.06 139 ALA A O 1
ATOM 1035 N N . GLN A 1 140 ? -19.541 11.891 13.937 1.00 97.44 140 GLN A N 1
ATOM 1036 C CA . GLN A 1 140 ? -19.763 12.671 15.153 1.00 97.44 140 GLN A CA 1
ATOM 1037 C C . GLN A 1 140 ? -19.057 11.999 16.339 1.00 97.44 140 GLN A C 1
ATOM 1039 O O . GLN A 1 140 ? -18.9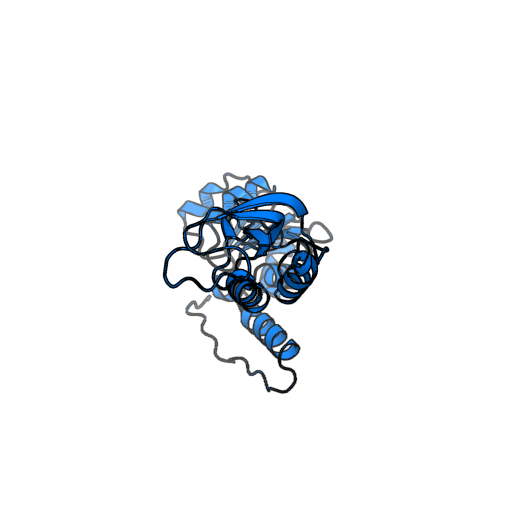76 10.766 16.359 1.00 97.44 140 GLN A O 1
ATOM 1044 N N . PRO A 1 141 ? -18.569 12.766 17.332 1.00 98.06 141 PRO A N 1
ATOM 1045 C CA . PRO A 1 141 ? -18.058 12.201 18.575 1.00 98.06 141 PRO A CA 1
ATOM 1046 C C . PRO A 1 141 ? -19.120 11.354 19.282 1.00 98.06 141 PRO A C 1
ATOM 1048 O O . PRO A 1 141 ? -20.266 11.777 19.435 1.00 98.06 141 PRO A O 1
ATOM 1051 N N . MET A 1 142 ? -18.727 10.174 19.755 1.00 98.38 142 MET A N 1
ATOM 1052 C CA . MET A 1 142 ? -19.606 9.237 20.448 1.00 98.38 142 MET A CA 1
ATOM 1053 C C . MET A 1 142 ? -19.197 9.108 21.924 1.00 98.38 142 MET A C 1
ATOM 1055 O O . MET A 1 142 ? -18.013 8.904 22.196 1.00 98.38 142 MET A O 1
ATOM 1059 N N . PRO A 1 143 ? -20.125 9.213 22.897 1.00 98.50 143 PRO A N 1
ATOM 1060 C CA . PRO A 1 143 ? -19.830 8.916 24.300 1.00 98.50 143 PRO A CA 1
ATOM 1061 C C . PRO A 1 143 ? -19.283 7.498 24.478 1.00 98.50 143 PRO A C 1
ATOM 1063 O O . PRO A 1 143 ? -19.734 6.577 23.796 1.00 98.50 143 PRO A O 1
ATOM 1066 N N . TRP A 1 144 ? -18.344 7.316 25.408 1.00 98.12 144 TRP A N 1
ATOM 1067 C CA . TRP A 1 144 ? -17.635 6.046 25.607 1.00 98.12 144 TRP A CA 1
ATOM 1068 C C . TRP A 1 144 ? -18.561 4.827 25.726 1.00 98.12 144 TRP A C 1
ATOM 1070 O O . TRP A 1 144 ? -18.376 3.848 25.008 1.00 98.12 144 TRP A O 1
ATOM 1080 N N . ASP A 1 145 ? -19.594 4.893 26.566 1.00 97.50 145 ASP A N 1
ATOM 1081 C CA . ASP A 1 145 ? -20.487 3.748 26.792 1.00 97.50 145 ASP A CA 1
ATOM 1082 C C . ASP A 1 145 ? -21.277 3.373 25.530 1.00 97.50 145 ASP A C 1
ATOM 1084 O O . ASP A 1 145 ? -21.457 2.193 25.221 1.00 97.50 145 ASP A O 1
ATOM 1088 N N . HIS A 1 146 ? -21.689 4.379 24.751 1.00 98.25 146 HIS A N 1
ATOM 1089 C CA . HIS A 1 146 ? -22.344 4.165 23.461 1.00 98.25 146 HIS A CA 1
ATOM 1090 C C . HIS A 1 146 ? -21.365 3.575 22.446 1.00 98.25 146 HIS A C 1
ATOM 1092 O O . HIS A 1 146 ? -21.736 2.680 21.694 1.00 98.25 146 HIS A O 1
ATOM 1098 N N . PHE A 1 147 ? -20.109 4.027 22.458 1.00 98.38 147 PHE A N 1
ATOM 1099 C CA . PHE A 1 147 ? -19.059 3.501 21.594 1.00 98.38 147 PHE A CA 1
ATOM 1100 C C . PHE A 1 147 ? -18.754 2.031 21.890 1.00 98.38 147 PHE A C 1
ATOM 1102 O O . PHE A 1 147 ? -18.703 1.218 20.970 1.00 98.38 147 PHE A O 1
ATOM 1109 N N . VAL A 1 148 ? -18.635 1.654 23.164 1.00 98.19 148 VAL A N 1
ATOM 1110 C CA . VAL A 1 148 ? -18.448 0.253 23.565 1.00 98.19 148 VAL A CA 1
ATOM 1111 C C . VAL A 1 148 ? -19.635 -0.604 23.118 1.00 98.19 148 VAL A C 1
ATOM 1113 O O . VAL A 1 148 ? -19.429 -1.673 22.545 1.00 98.19 148 VAL A O 1
ATOM 1116 N N . ALA A 1 149 ? -20.873 -0.144 23.333 1.00 98.12 149 ALA A N 1
ATOM 1117 C CA . ALA A 1 149 ? -22.070 -0.858 22.884 1.00 98.12 149 ALA A CA 1
ATOM 1118 C C . ALA A 1 149 ? -22.130 -0.994 21.351 1.00 98.12 149 ALA A C 1
ATOM 1120 O O . ALA A 1 149 ? -22.472 -2.061 20.841 1.00 98.12 149 ALA A O 1
ATOM 1121 N N . HIS A 1 150 ? -21.743 0.058 20.626 1.00 98.06 150 HIS A N 1
ATOM 1122 C CA . HIS A 1 150 ? -21.658 0.077 19.167 1.00 98.06 150 HIS A CA 1
ATOM 1123 C C . HIS A 1 150 ? -20.646 -0.941 18.644 1.00 98.06 150 HIS A C 1
ATOM 1125 O O . HIS A 1 150 ? -21.000 -1.763 17.805 1.00 98.06 150 HIS A O 1
ATOM 1131 N N . VAL A 1 151 ? -19.422 -0.965 19.187 1.00 97.94 151 VAL A N 1
ATOM 1132 C CA . VAL A 1 151 ? -18.398 -1.959 18.811 1.00 97.94 151 VAL A CA 1
ATOM 1133 C C . VAL A 1 151 ? -18.889 -3.379 19.102 1.00 97.94 151 VAL A C 1
ATOM 1135 O O . VAL A 1 151 ? -18.737 -4.261 18.257 1.00 97.94 151 VAL A O 1
ATOM 1138 N N . LYS A 1 152 ? -19.534 -3.602 20.258 1.00 97.12 152 LYS A N 1
ATOM 1139 C CA . LYS A 1 152 ? -20.117 -4.909 20.591 1.00 97.12 152 LYS A CA 1
ATOM 1140 C C . LYS A 1 152 ? -21.163 -5.362 19.580 1.00 97.12 152 LYS A C 1
ATOM 1142 O O . LYS A 1 152 ? -21.083 -6.483 19.086 1.00 97.12 152 LYS A O 1
ATOM 1147 N N . GLY A 1 153 ? -22.121 -4.491 19.270 1.00 96.81 153 GLY A N 1
ATOM 1148 C CA . GLY A 1 153 ? -23.191 -4.782 18.320 1.00 96.81 153 GLY A CA 1
ATOM 1149 C C . GLY A 1 153 ? -22.668 -5.008 16.904 1.00 96.81 153 GLY A C 1
ATOM 1150 O O . GLY A 1 153 ? -23.038 -5.988 16.268 1.00 96.81 153 GLY A O 1
ATOM 1151 N N . ALA A 1 154 ? -21.763 -4.146 16.439 1.00 95.56 154 ALA A N 1
ATOM 1152 C CA . ALA A 1 154 ? -21.203 -4.205 15.094 1.00 95.56 154 ALA A CA 1
ATOM 1153 C C . ALA A 1 154 ? -20.313 -5.432 14.855 1.00 95.56 154 ALA A C 1
ATOM 1155 O O . ALA A 1 154 ? -20.240 -5.908 13.729 1.00 95.56 154 ALA A O 1
ATOM 1156 N N . LEU A 1 155 ? -19.625 -5.951 15.877 1.00 94.25 155 LEU A N 1
ATOM 1157 C CA . LEU A 1 155 ? -18.765 -7.136 15.739 1.00 94.25 155 LEU A CA 1
ATOM 1158 C C . LEU A 1 155 ? -19.411 -8.426 16.255 1.00 94.25 155 LEU A C 1
ATOM 116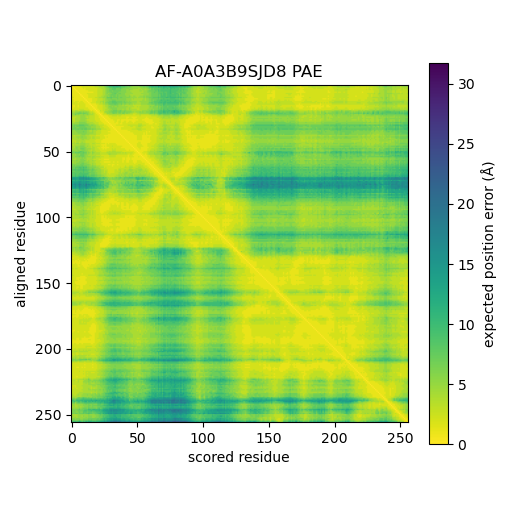0 O O . LEU A 1 155 ? -18.816 -9.494 16.125 1.00 94.25 155 LEU A O 1
ATOM 1164 N N . GLY A 1 156 ? -20.603 -8.341 16.853 1.00 92.62 156 GLY A N 1
ATOM 1165 C CA . GLY A 1 156 ? -21.277 -9.485 17.469 1.00 92.62 156 GLY A CA 1
ATOM 1166 C C . GLY A 1 156 ? -20.539 -10.053 18.689 1.00 92.62 156 GLY A C 1
ATOM 1167 O O . GLY A 1 156 ? -20.722 -11.220 19.033 1.00 92.62 156 GLY A O 1
ATOM 1168 N N . VAL A 1 157 ? -19.695 -9.254 19.347 1.00 92.56 157 VAL A N 1
ATOM 1169 C CA . VAL A 1 157 ? -18.865 -9.696 20.479 1.00 92.56 157 VAL A CA 1
ATOM 1170 C C . VAL A 1 157 ? -19.617 -9.560 21.804 1.00 92.56 157 VAL A C 1
ATOM 1172 O O . VAL A 1 157 ? -20.235 -8.538 22.106 1.00 92.56 157 VAL A O 1
ATOM 1175 N N . LYS A 1 158 ? -19.524 -10.587 22.655 1.00 89.50 158 LYS A N 1
ATOM 1176 C CA . LYS A 1 158 ? -20.155 -10.582 23.989 1.00 89.50 158 LYS A CA 1
ATOM 1177 C C . LYS A 1 158 ? -19.399 -9.700 24.986 1.00 89.50 158 LYS A C 1
ATOM 1179 O O . LYS A 1 158 ? -19.992 -8.957 25.778 1.00 89.50 158 LYS A O 1
ATOM 1184 N N . ALA A 1 159 ? -18.073 -9.754 24.931 1.00 93.12 159 ALA A N 1
ATOM 1185 C CA . ALA A 1 159 ? -17.180 -9.022 25.814 1.00 93.12 159 ALA A CA 1
ATOM 1186 C C . ALA A 1 159 ? -16.047 -8.371 25.019 1.00 93.12 159 ALA A C 1
ATOM 1188 O O . ALA A 1 159 ? -15.716 -8.799 23.921 1.00 93.12 159 ALA A O 1
ATOM 1189 N N . LEU A 1 160 ? -15.481 -7.322 25.606 1.00 95.12 160 LEU A N 1
ATOM 1190 C CA . LEU A 1 160 ? -14.343 -6.566 25.096 1.00 95.12 160 LEU A CA 1
ATOM 1191 C C . LEU A 1 160 ? -13.377 -6.354 26.257 1.00 95.12 160 LEU A C 1
ATOM 1193 O O . LEU A 1 160 ? -13.813 -6.276 27.410 1.00 95.12 160 LEU A O 1
ATOM 1197 N N . ARG A 1 161 ? -12.085 -6.213 25.967 1.00 96.56 161 ARG A N 1
ATOM 1198 C CA . ARG A 1 161 ? -11.090 -5.789 26.961 1.00 96.56 161 ARG A CA 1
ATOM 1199 C C . ARG A 1 161 ? -10.504 -4.463 26.528 1.00 96.56 161 ARG A C 1
ATOM 1201 O O . ARG A 1 161 ? -10.171 -4.294 25.361 1.00 96.56 161 ARG A O 1
ATOM 1208 N N . HIS A 1 162 ? -10.348 -3.524 27.449 1.00 97.56 162 HIS A N 1
ATOM 1209 C CA . HIS A 1 162 ? -9.744 -2.240 27.127 1.00 97.56 162 HIS A CA 1
ATOM 1210 C C . HIS A 1 162 ? -8.877 -1.709 28.270 1.00 97.56 162 HIS A C 1
ATOM 1212 O O . HIS A 1 162 ? -9.068 -2.075 29.429 1.00 97.56 162 HIS A O 1
ATOM 1218 N N . SER A 1 163 ? -7.923 -0.836 27.940 1.00 97.38 163 SER A N 1
ATOM 1219 C CA . SER A 1 163 ? -7.166 -0.067 28.934 1.00 97.38 163 SER A CA 1
ATOM 1220 C C . SER A 1 163 ? -8.062 0.978 29.620 1.00 97.38 163 SER A C 1
ATOM 1222 O O . SER A 1 163 ? -9.156 1.263 29.125 1.00 97.38 163 SER A O 1
ATOM 1224 N N . PRO A 1 164 ? -7.622 1.604 30.726 1.00 96.62 164 PRO A N 1
ATOM 1225 C CA . PRO A 1 164 ? -8.366 2.693 31.352 1.00 96.62 164 PRO A CA 1
ATOM 1226 C C . PRO A 1 164 ? -8.758 3.796 30.365 1.00 96.62 164 PRO A C 1
ATOM 1228 O O . PRO A 1 164 ? -8.031 4.090 29.412 1.00 96.62 164 PRO A O 1
ATOM 1231 N N . LEU A 1 165 ? -9.922 4.394 30.613 1.00 96.31 165 LEU A N 1
ATOM 1232 C CA . LEU A 1 165 ? -10.480 5.454 29.787 1.00 96.31 165 LEU A CA 1
ATOM 1233 C C . LEU A 1 165 ? -9.602 6.711 29.840 1.00 96.31 165 LEU A C 1
ATOM 1235 O O . LEU A 1 165 ? -9.243 7.172 30.921 1.00 96.31 165 LEU A O 1
ATOM 1239 N N . VAL A 1 166 ? -9.308 7.286 28.671 1.00 95.06 166 VAL A N 1
ATOM 1240 C CA . VAL A 1 166 ? -8.521 8.527 28.542 1.00 95.06 166 VAL A CA 1
ATOM 1241 C C . VAL A 1 166 ? -9.413 9.748 28.289 1.00 95.06 166 VAL A C 1
ATOM 1243 O O . VAL A 1 166 ? -9.146 10.830 28.807 1.00 95.06 166 VAL A O 1
ATOM 1246 N N . LYS A 1 167 ? -10.485 9.589 27.500 1.00 94.38 167 LYS A N 1
ATOM 1247 C CA . LYS A 1 167 ? -11.437 10.652 27.132 1.00 94.38 167 LYS A CA 1
ATOM 1248 C C . LYS A 1 167 ? -12.872 10.146 27.243 1.00 94.38 167 LYS A C 1
ATOM 1250 O O . LYS A 1 167 ? -13.130 8.987 26.955 1.00 94.38 167 LYS A O 1
ATOM 1255 N N . ALA A 1 168 ? -13.812 11.023 27.596 1.00 96.69 168 ALA A N 1
ATOM 1256 C CA . ALA A 1 168 ? -15.231 10.664 27.727 1.00 96.69 168 ALA A CA 1
ATOM 1257 C C . ALA A 1 168 ? -15.939 10.394 26.383 1.00 96.69 168 ALA A C 1
ATOM 1259 O O . ALA A 1 168 ? -16.993 9.758 26.353 1.00 96.69 168 ALA A O 1
ATOM 1260 N N . THR A 1 169 ? -15.377 10.885 25.276 1.00 98.19 169 THR A N 1
ATOM 1261 C CA . THR A 1 169 ? -15.899 10.696 23.919 1.00 98.19 169 THR A CA 1
ATOM 1262 C C . THR A 1 169 ? -14.817 10.147 22.996 1.00 98.19 169 THR A C 1
ATOM 1264 O O . THR A 1 169 ? -13.623 10.365 23.215 1.00 98.19 169 THR A O 1
ATOM 1267 N N . VAL A 1 170 ? -15.254 9.425 21.968 1.00 98.50 170 VAL A N 1
ATOM 1268 C CA . VAL A 1 170 ? -14.423 8.798 20.941 1.00 98.50 170 VAL A CA 1
ATOM 1269 C C . VAL A 1 170 ? -14.841 9.340 19.584 1.00 98.50 170 VAL A C 1
ATOM 1271 O O . VAL A 1 170 ? -16.028 9.351 19.257 1.00 98.50 170 VAL A O 1
ATOM 1274 N N . GLN A 1 171 ? -13.876 9.767 18.777 1.00 98.25 171 GLN A N 1
ATOM 1275 C CA . GLN A 1 171 ? -14.130 10.145 17.391 1.00 98.25 171 GLN A CA 1
ATOM 1276 C C . GLN A 1 171 ? -13.044 9.623 16.460 1.00 98.25 171 GLN A C 1
ATOM 1278 O O . GLN A 1 171 ? -13.358 9.064 15.410 1.00 98.25 171 GLN A O 1
ATOM 1283 N N . ARG A 1 172 ? -11.773 9.794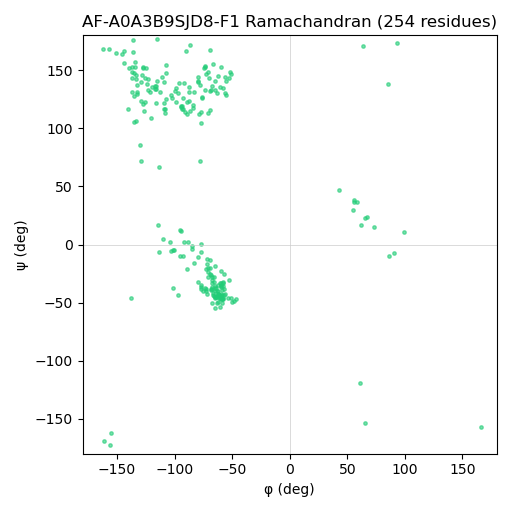 16.833 1.00 98.56 172 ARG A N 1
ATOM 1284 C CA . ARG A 1 172 ? -10.626 9.410 16.014 1.00 98.56 172 ARG A CA 1
ATOM 1285 C C . ARG A 1 172 ? -10.152 8.017 16.400 1.00 98.56 172 ARG A C 1
ATOM 1287 O O . ARG A 1 172 ? -9.752 7.791 17.538 1.00 98.56 172 ARG A O 1
ATOM 1294 N N . ILE A 1 173 ? -10.181 7.080 15.461 1.00 98.69 173 ILE A N 1
ATOM 1295 C CA . ILE A 1 173 ? -10.011 5.657 15.765 1.00 98.69 173 ILE A CA 1
ATOM 1296 C C . ILE A 1 173 ? -8.944 5.065 14.851 1.00 98.69 173 ILE A C 1
ATOM 1298 O O . ILE A 1 173 ? -9.046 5.133 13.624 1.00 98.69 173 ILE A O 1
ATOM 1302 N N . ALA A 1 174 ? -7.915 4.485 15.465 1.00 98.69 174 ALA A N 1
ATOM 1303 C CA . ALA A 1 174 ? -6.945 3.637 14.789 1.00 98.69 174 ALA A CA 1
ATOM 1304 C C . ALA A 1 174 ? -7.416 2.178 14.870 1.00 98.69 174 ALA A C 1
ATOM 1306 O O . ALA A 1 174 ? -7.892 1.739 15.914 1.00 98.69 174 ALA A O 1
ATOM 1307 N N . LEU A 1 175 ? -7.277 1.424 13.783 1.00 98.12 175 LEU A N 1
ATOM 1308 C CA . LEU A 1 175 ? -7.804 0.065 13.647 1.00 98.12 175 LEU A CA 1
ATOM 1309 C C . LEU A 1 175 ? -6.765 -0.835 12.992 1.00 98.12 175 LEU A C 1
ATOM 1311 O O . LEU A 1 175 ? -6.258 -0.504 11.921 1.00 98.12 175 LEU A O 1
ATOM 1315 N N . CYS A 1 176 ? -6.505 -2.004 13.562 1.00 97.94 176 CYS A N 1
ATOM 1316 C CA . CYS A 1 176 ? -5.808 -3.086 12.878 1.00 97.94 176 CYS A CA 1
ATOM 1317 C C . CYS A 1 176 ? -6.449 -4.420 13.247 1.00 97.94 176 CYS A C 1
ATOM 1319 O O . CYS A 1 176 ? -6.407 -4.803 14.412 1.00 97.94 176 CYS A O 1
ATOM 1321 N N . GLY A 1 177 ? -7.021 -5.119 12.260 1.00 95.88 177 GLY A N 1
ATOM 1322 C CA . GLY A 1 177 ? -7.487 -6.493 12.464 1.00 95.88 177 GLY A CA 1
ATOM 1323 C C . GLY A 1 177 ? -6.341 -7.418 12.886 1.00 95.88 177 GLY A C 1
ATOM 1324 O O . GLY A 1 177 ? -5.177 -7.134 12.579 1.00 95.88 177 GLY A O 1
ATOM 1325 N N . GLY A 1 178 ? -6.687 -8.473 13.617 1.00 95.19 178 GLY A N 1
ATOM 1326 C CA . GLY A 1 178 ? -5.749 -9.451 14.154 1.00 95.19 178 GLY A CA 1
ATOM 1327 C C . GLY A 1 178 ? -4.797 -8.868 15.201 1.00 95.19 178 GLY A C 1
ATOM 1328 O O . GLY A 1 178 ? -5.102 -7.881 15.876 1.00 95.19 178 GLY A O 1
ATOM 1329 N N . ALA A 1 179 ? -3.622 -9.484 15.331 1.00 95.69 179 ALA A N 1
ATOM 1330 C CA . ALA A 1 179 ? -2.593 -9.136 16.312 1.00 95.69 179 ALA A CA 1
ATOM 1331 C C . ALA A 1 179 ? -1.773 -7.892 15.902 1.00 95.69 179 ALA A C 1
ATOM 1333 O O . ALA A 1 179 ? -0.612 -7.979 15.507 1.00 95.69 179 ALA A O 1
ATOM 1334 N N . GLY A 1 180 ? -2.378 -6.706 15.975 1.00 96.88 180 GLY A N 1
ATOM 1335 C CA . GLY A 1 180 ? -1.794 -5.445 15.506 1.00 96.88 180 GLY A CA 1
ATOM 1336 C C . GLY A 1 180 ? -1.091 -4.606 16.576 1.00 96.88 180 GLY A C 1
ATOM 1337 O O . GLY A 1 180 ? -0.813 -3.430 16.336 1.00 96.88 180 GLY A O 1
ATOM 1338 N N . VAL A 1 181 ? -0.821 -5.132 17.771 1.00 97.12 181 VAL A N 1
ATOM 1339 C CA . VAL A 1 181 ? -0.343 -4.329 18.917 1.00 97.12 181 VAL A CA 1
ATOM 1340 C C . VAL A 1 181 ? 0.955 -3.548 18.645 1.00 97.12 181 VAL A C 1
ATOM 1342 O O . VAL A 1 181 ? 1.181 -2.500 19.247 1.00 97.12 181 VAL A O 1
ATOM 1345 N N . ASP A 1 182 ? 1.793 -3.993 17.709 1.00 97.38 182 ASP A N 1
ATOM 1346 C CA . ASP A 1 182 ? 3.038 -3.308 17.323 1.00 97.38 182 ASP A CA 1
ATOM 1347 C C . ASP A 1 182 ? 2.825 -1.984 16.583 1.00 97.38 182 ASP A C 1
ATOM 1349 O O . ASP A 1 182 ? 3.738 -1.168 16.468 1.00 97.38 182 ASP A O 1
ATOM 1353 N N . LEU A 1 183 ? 1.604 -1.721 16.118 1.00 98.00 183 LEU A N 1
ATOM 1354 C CA . LEU A 1 183 ? 1.241 -0.445 15.504 1.00 98.00 183 LEU A CA 1
ATOM 1355 C C . LEU A 1 183 ? 0.844 0.625 16.529 1.00 98.00 183 LEU A C 1
ATOM 1357 O O . LEU A 1 183 ? 0.586 1.765 16.133 1.00 98.00 183 LEU A O 1
ATOM 1361 N N . LEU A 1 184 ? 0.833 0.307 17.830 1.00 98.38 184 LEU A N 1
ATOM 1362 C CA . LEU A 1 184 ? 0.482 1.249 18.896 1.00 98.38 184 LEU A CA 1
ATOM 1363 C C . LEU A 1 184 ? 1.253 2.585 18.813 1.00 98.38 184 LEU A C 1
ATOM 1365 O O . LEU A 1 184 ? 0.595 3.626 18.873 1.00 98.38 184 LEU A O 1
ATOM 1369 N N . PRO A 1 185 ? 2.587 2.628 18.593 1.00 98.19 185 PRO A N 1
ATOM 1370 C CA . PRO A 1 185 ? 3.301 3.900 18.462 1.00 98.19 185 PRO A CA 1
ATOM 1371 C C . PRO A 1 185 ? 2.760 4.776 17.325 1.00 98.19 185 PRO A C 1
ATOM 1373 O O . PRO A 1 185 ? 2.679 5.996 17.464 1.00 98.19 185 PRO A O 1
ATOM 1376 N N . ARG A 1 186 ? 2.326 4.162 16.215 1.00 98.06 186 ARG A N 1
ATOM 1377 C CA . ARG A 1 186 ? 1.721 4.884 15.088 1.00 98.06 186 ARG A CA 1
ATOM 1378 C C . ARG A 1 186 ? 0.311 5.366 15.412 1.00 98.06 186 ARG A C 1
ATOM 1380 O O . ARG A 1 186 ? -0.035 6.481 15.033 1.00 98.06 186 ARG A O 1
ATOM 1387 N N . ALA A 1 187 ? -0.483 4.582 16.142 1.00 98.50 187 ALA A N 1
ATOM 1388 C CA . ALA A 1 187 ? -1.805 5.004 16.612 1.00 98.50 187 ALA A CA 1
ATOM 1389 C C . ALA A 1 187 ? -1.714 6.219 17.554 1.00 98.50 187 ALA A C 1
ATOM 1391 O O . ALA A 1 187 ? -2.466 7.184 17.395 1.00 98.50 187 ALA A O 1
ATOM 1392 N N . ILE A 1 188 ? -0.735 6.207 18.465 1.00 98.38 188 ILE A N 1
ATOM 1393 C CA . ILE A 1 188 ? -0.424 7.329 19.361 1.00 98.38 188 ILE A CA 1
ATOM 1394 C C . ILE A 1 188 ? 0.019 8.556 18.559 1.00 98.38 188 ILE A C 1
ATOM 1396 O O . ILE A 1 188 ? -0.538 9.639 18.737 1.00 98.38 188 ILE A O 1
ATOM 1400 N N . ALA A 1 189 ? 0.973 8.401 17.634 1.00 98.00 189 ALA A N 1
ATOM 1401 C CA . ALA A 1 189 ? 1.440 9.499 16.782 1.00 98.00 189 ALA A CA 1
ATOM 1402 C C . ALA A 1 189 ? 0.310 10.086 15.917 1.00 98.00 189 ALA A C 1
ATOM 1404 O O . ALA A 1 189 ? 0.257 11.293 15.676 1.00 98.00 189 ALA A O 1
ATOM 1405 N N . ALA A 1 190 ? -0.637 9.244 15.498 1.00 97.81 190 ALA A N 1
ATOM 1406 C CA . ALA A 1 190 ? -1.835 9.647 14.775 1.00 97.81 190 ALA A CA 1
ATOM 1407 C C . ALA A 1 190 ? -2.920 10.282 15.666 1.00 97.81 190 ALA A C 1
ATOM 1409 O O . ALA A 1 190 ? -3.963 10.664 15.131 1.00 97.81 190 ALA A O 1
ATOM 1410 N N . LYS A 1 191 ? -2.679 10.419 16.979 1.00 97.50 191 LYS A N 1
ATOM 1411 C CA . LYS A 1 191 ? -3.580 11.014 17.979 1.00 97.50 191 LYS A CA 1
ATOM 1412 C C . LYS A 1 191 ? -4.957 10.347 18.028 1.00 97.50 191 LYS A C 1
ATOM 1414 O O . LYS A 1 191 ? -5.965 11.035 18.175 1.00 97.50 191 LYS A O 1
ATOM 1419 N N . ALA A 1 192 ? -5.009 9.029 17.844 1.00 98.50 192 ALA A N 1
ATOM 1420 C CA . ALA A 1 192 ? -6.253 8.286 18.002 1.00 98.50 192 ALA A CA 1
ATOM 1421 C C . ALA A 1 192 ? -6.766 8.389 19.449 1.00 98.50 192 ALA A C 1
ATOM 1423 O O . ALA A 1 192 ? -5.975 8.401 20.385 1.00 98.50 192 ALA A O 1
ATOM 1424 N N . ASP A 1 193 ? -8.082 8.441 19.629 1.00 98.44 193 ASP A N 1
ATOM 1425 C CA . ASP A 1 193 ? -8.729 8.335 20.939 1.00 98.44 193 ASP A CA 1
ATOM 1426 C C . ASP A 1 193 ? -8.746 6.875 21.406 1.00 98.44 193 ASP A C 1
ATOM 1428 O O . ASP A 1 193 ? -8.526 6.582 22.583 1.00 98.44 193 ASP A O 1
ATOM 1432 N N . VAL A 1 194 ? -8.972 5.960 20.458 1.00 98.56 194 VAL A N 1
ATOM 1433 C CA . VAL A 1 194 ? -8.997 4.512 20.671 1.00 98.56 194 VAL A CA 1
ATOM 1434 C C . VAL A 1 194 ? -8.163 3.820 19.597 1.00 98.56 194 VAL A C 1
ATOM 1436 O O . VAL A 1 194 ? -8.257 4.157 18.413 1.00 98.56 194 VAL A O 1
ATOM 1439 N N . TYR A 1 195 ? -7.369 2.834 20.009 1.00 98.69 195 TYR A N 1
ATOM 1440 C CA . TYR A 1 195 ? -6.730 1.874 19.121 1.00 98.69 195 TYR A CA 1
ATOM 1441 C C . TYR A 1 195 ? -7.395 0.505 19.268 1.00 98.69 195 TYR A C 1
ATOM 1443 O O . TYR A 1 195 ? -7.301 -0.117 20.325 1.00 98.69 195 TYR A O 1
ATOM 1451 N N . ILE A 1 196 ? -8.068 0.056 18.210 1.00 98.56 196 ILE A N 1
ATOM 1452 C CA . ILE A 1 196 ? -8.769 -1.226 18.157 1.00 98.56 196 ILE A CA 1
ATOM 1453 C C . ILE A 1 196 ? -7.897 -2.256 17.443 1.00 98.56 196 ILE A C 1
ATOM 1455 O O . ILE A 1 196 ? -7.517 -2.065 16.284 1.00 98.56 196 ILE A O 1
ATOM 1459 N N . THR A 1 197 ? -7.609 -3.356 18.129 1.00 98.25 197 THR A N 1
ATOM 1460 C CA . THR A 1 197 ? -6.903 -4.515 17.576 1.00 98.25 197 THR A CA 1
ATOM 1461 C C . THR A 1 197 ? -7.268 -5.776 18.363 1.00 98.25 197 THR A C 1
ATOM 1463 O O . THR A 1 197 ? -8.294 -5.787 19.041 1.00 98.25 197 THR A O 1
ATOM 1466 N N . ALA A 1 198 ? -6.479 -6.840 18.267 1.00 96.94 198 ALA A N 1
ATOM 1467 C CA . ALA A 1 198 ? -6.645 -8.052 19.052 1.00 96.94 198 ALA A CA 1
ATOM 1468 C C . ALA A 1 198 ? -5.307 -8.578 19.591 1.00 96.94 198 ALA A C 1
ATOM 1470 O O . ALA A 1 198 ? -4.239 -8.033 19.294 1.00 96.94 198 ALA A O 1
ATOM 1471 N N . ASP A 1 199 ? -5.389 -9.642 20.391 1.00 95.81 199 ASP A N 1
ATOM 1472 C CA . ASP A 1 199 ? -4.263 -10.370 20.984 1.00 95.81 199 ASP A CA 1
ATOM 1473 C C . ASP A 1 199 ? -3.324 -9.476 21.809 1.00 95.81 199 ASP A C 1
ATOM 1475 O O . ASP A 1 199 ? -2.098 -9.632 21.814 1.00 95.81 199 ASP A O 1
ATOM 1479 N N . ILE A 1 200 ? -3.898 -8.516 22.540 1.00 97.25 200 ILE A N 1
ATOM 1480 C CA . ILE A 1 200 ? -3.115 -7.620 23.389 1.00 97.25 200 ILE A CA 1
ATOM 1481 C C . ILE A 1 200 ? -2.710 -8.380 24.656 1.00 97.25 200 ILE A C 1
ATOM 1483 O O . ILE A 1 200 ? -3.535 -8.724 25.506 1.00 97.25 200 ILE A O 1
ATOM 1487 N N . THR A 1 201 ? -1.410 -8.617 24.826 1.00 96.38 201 THR A N 1
ATOM 1488 C CA . THR A 1 201 ? -0.895 -9.236 26.052 1.00 96.38 201 THR A CA 1
ATOM 1489 C C . THR A 1 201 ? -0.913 -8.250 27.223 1.00 96.38 201 THR A C 1
ATOM 1491 O O . THR A 1 201 ? -0.831 -7.034 27.045 1.00 96.38 201 THR A O 1
ATOM 1494 N N . TYR A 1 202 ? -1.000 -8.769 28.451 1.00 95.31 202 TYR A N 1
ATOM 1495 C CA . TYR A 1 202 ? -1.205 -7.972 29.668 1.00 95.31 202 TYR A CA 1
ATOM 1496 C C . TYR A 1 202 ? -0.266 -6.760 29.788 1.00 95.31 202 TYR A C 1
ATOM 1498 O O . TYR A 1 202 ? -0.717 -5.640 30.016 1.00 95.31 202 TYR A O 1
ATOM 1506 N N . HIS A 1 203 ? 1.039 -6.959 29.584 1.00 95.38 203 HIS A N 1
ATOM 1507 C CA . HIS A 1 203 ? 2.018 -5.880 29.724 1.00 95.38 203 HIS A CA 1
ATOM 1508 C C . HIS A 1 203 ? 1.898 -4.805 28.638 1.00 95.38 203 HIS A C 1
ATOM 1510 O O . HIS A 1 203 ? 2.216 -3.644 28.893 1.00 95.38 203 HIS A O 1
ATOM 1516 N N . ARG A 1 204 ? 1.379 -5.159 27.458 1.00 96.50 204 ARG A N 1
ATOM 1517 C CA . ARG A 1 204 ? 1.208 -4.219 26.346 1.00 96.50 204 ARG A CA 1
ATOM 1518 C C . ARG A 1 204 ? 0.156 -3.156 26.651 1.00 96.50 204 ARG A C 1
ATOM 1520 O O . ARG A 1 204 ? 0.305 -2.031 26.190 1.00 96.50 204 ARG A O 1
ATOM 1527 N N . TYR A 1 205 ? -0.842 -3.450 27.491 1.00 96.12 205 TYR A N 1
ATOM 1528 C CA . TYR A 1 205 ? -1.846 -2.459 27.909 1.00 96.12 205 TYR A CA 1
ATOM 1529 C C . TYR A 1 205 ? -1.251 -1.239 28.632 1.00 96.12 205 TYR A C 1
ATOM 1531 O O . TYR A 1 205 ? -1.862 -0.171 28.631 1.00 96.12 205 TYR A O 1
ATOM 1539 N N . PHE A 1 206 ? -0.060 -1.363 29.228 1.00 95.00 206 PHE A N 1
ATOM 1540 C CA . PHE A 1 206 ? 0.610 -0.251 29.910 1.00 95.00 206 PHE A CA 1
ATOM 1541 C C . PHE A 1 206 ? 1.389 0.664 28.952 1.00 95.00 206 PHE A C 1
ATOM 1543 O O . PHE A 1 206 ? 1.734 1.788 29.321 1.00 95.00 206 PHE A O 1
ATOM 1550 N N . GLU A 1 207 ? 1.664 0.223 27.722 1.00 95.31 207 GLU A N 1
ATOM 1551 C CA . GLU A 1 207 ? 2.503 0.964 26.774 1.00 95.31 207 GLU A CA 1
ATOM 1552 C C . GLU A 1 207 ? 1.840 2.244 26.256 1.00 95.31 207 GLU A C 1
ATOM 1554 O O . GLU A 1 207 ? 2.539 3.199 25.918 1.00 95.31 207 GLU A O 1
ATOM 1559 N N . ALA A 1 208 ? 0.503 2.303 26.251 1.00 93.06 208 ALA A N 1
ATOM 1560 C CA . ALA A 1 208 ? -0.232 3.477 25.791 1.00 93.06 208 ALA A CA 1
ATOM 1561 C C . ALA A 1 208 ? -0.087 4.696 26.717 1.00 93.06 208 ALA A C 1
ATOM 1563 O O . ALA A 1 208 ? -0.327 5.809 26.261 1.00 93.06 208 ALA A O 1
ATOM 1564 N N . LYS A 1 209 ? 0.302 4.521 27.993 1.00 91.19 209 LYS A N 1
ATOM 1565 C CA . LYS A 1 209 ? 0.591 5.604 28.963 1.00 91.19 209 LYS A CA 1
ATOM 1566 C C . LYS A 1 209 ? -0.415 6.774 28.944 1.00 91.19 209 LYS A C 1
ATOM 1568 O O . LYS A 1 209 ? -0.016 7.935 28.929 1.00 91.19 209 LYS A O 1
ATOM 1573 N N . ASN A 1 210 ? -1.716 6.476 28.938 1.00 92.44 210 ASN A N 1
ATOM 1574 C CA . ASN A 1 210 ? -2.814 7.456 28.860 1.00 92.44 210 ASN A CA 1
ATOM 1575 C C . ASN A 1 210 ? -2.855 8.312 27.575 1.00 92.44 210 ASN A C 1
ATOM 1577 O O . ASN A 1 210 ? -3.523 9.341 27.555 1.00 92.44 210 ASN A O 1
ATOM 1581 N N . ALA A 1 211 ? -2.167 7.922 26.499 1.00 96.88 211 ALA A N 1
ATOM 1582 C CA . ALA A 1 211 ? -2.236 8.625 25.217 1.00 96.88 211 ALA A CA 1
ATOM 1583 C C . ALA A 1 211 ? -3.524 8.306 24.438 1.00 96.88 211 ALA A C 1
ATOM 1585 O O . ALA A 1 211 ? -4.056 9.174 23.750 1.00 96.88 211 ALA A O 1
ATOM 1586 N N . LEU A 1 212 ? -4.011 7.067 24.550 1.00 98.25 212 LEU A N 1
ATOM 1587 C CA . LEU A 1 212 ? -5.235 6.560 23.928 1.00 98.25 212 LEU A CA 1
ATOM 1588 C C . LEU A 1 212 ? -5.758 5.347 24.700 1.00 98.25 212 LEU A C 1
ATOM 1590 O O . LEU A 1 212 ? -5.034 4.776 25.520 1.00 98.25 212 LEU A O 1
ATOM 1594 N N . VAL A 1 213 ? -6.988 4.924 24.411 1.00 98.44 213 VAL A N 1
ATOM 1595 C CA . VAL A 1 213 ? -7.523 3.656 24.919 1.00 98.44 213 VAL A CA 1
ATOM 1596 C C . VAL A 1 213 ? -7.158 2.516 23.974 1.00 98.44 213 VAL A C 1
ATOM 1598 O O . VAL A 1 213 ? -7.506 2.548 22.798 1.00 98.44 213 VAL A O 1
ATOM 1601 N N . MET A 1 214 ? -6.489 1.481 24.471 1.00 98.38 214 MET A N 1
ATOM 1602 C CA . MET A 1 214 ? -6.310 0.233 23.726 1.00 98.38 214 MET A CA 1
ATOM 1603 C C . MET A 1 214 ? -7.548 -0.637 23.916 1.00 98.38 214 MET A C 1
ATOM 1605 O O . MET A 1 214 ? -7.971 -0.828 25.053 1.00 98.38 214 MET A O 1
ATOM 1609 N N . MET A 1 215 ? -8.108 -1.176 22.837 1.00 98.31 215 MET A N 1
ATOM 1610 C CA . MET A 1 215 ? -9.283 -2.044 22.863 1.00 98.31 215 MET A CA 1
ATOM 1611 C C . MET A 1 215 ? -8.996 -3.338 22.098 1.00 98.31 215 MET A C 1
ATOM 1613 O O . MET A 1 215 ? -8.683 -3.303 20.910 1.00 98.31 215 MET A O 1
ATOM 1617 N N . ASP A 1 216 ? -9.113 -4.462 22.799 1.00 97.81 216 ASP A N 1
ATOM 1618 C CA . ASP A 1 216 ? -9.063 -5.812 22.246 1.00 97.81 216 ASP A CA 1
ATOM 1619 C C . ASP A 1 216 ? -10.488 -6.271 21.927 1.00 97.81 216 ASP A C 1
ATOM 1621 O O . ASP A 1 216 ? -11.334 -6.365 22.830 1.00 97.81 216 ASP A O 1
ATOM 1625 N N . VAL A 1 217 ? -10.744 -6.510 20.642 1.00 96.69 217 VAL A N 1
ATOM 1626 C CA . VAL A 1 217 ? -12.049 -6.944 20.122 1.00 96.6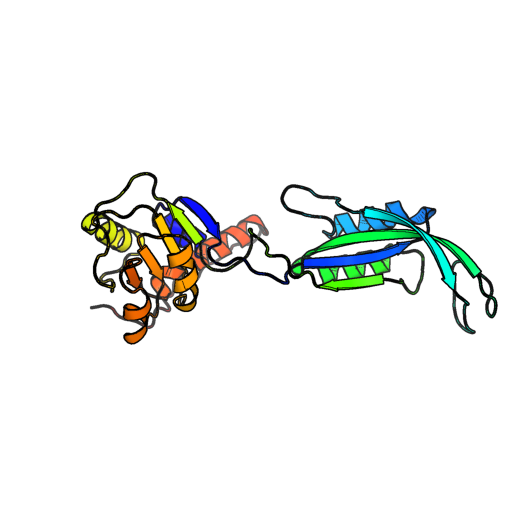9 217 VAL A CA 1
ATOM 1627 C C . VAL A 1 217 ? -12.100 -8.426 19.753 1.00 96.69 217 VAL A C 1
ATOM 1629 O O . VAL A 1 217 ? -13.141 -8.880 19.291 1.00 96.69 217 VAL A O 1
ATOM 1632 N N . GLY A 1 218 ? -11.016 -9.175 19.973 1.00 95.19 218 GLY A N 1
ATOM 1633 C CA . GLY A 1 218 ? -10.874 -10.553 19.512 1.00 95.19 218 GLY A CA 1
ATOM 1634 C C . GLY A 1 218 ? -10.351 -10.652 18.075 1.00 95.19 218 GLY A C 1
ATOM 1635 O O . GLY A 1 218 ? -10.712 -9.872 17.188 1.00 95.19 218 GLY A O 1
ATOM 1636 N N . HIS A 1 219 ? -9.438 -11.602 17.848 1.00 94.75 219 HIS A N 1
ATOM 1637 C CA . HIS A 1 219 ? -8.730 -11.741 16.573 1.00 94.75 219 HIS A CA 1
ATOM 1638 C C . HIS A 1 219 ? -9.698 -12.114 15.458 1.00 94.75 219 HIS A C 1
ATOM 1640 O O . HIS A 1 219 ? -9.801 -11.403 14.458 1.00 94.75 219 HIS A O 1
ATOM 1646 N N . TRP A 1 220 ? -10.445 -13.200 15.658 1.00 93.88 220 TRP A N 1
ATOM 1647 C CA . TRP A 1 220 ? -11.385 -13.711 14.671 1.00 93.88 220 TRP A CA 1
ATOM 1648 C C . TRP A 1 220 ? -12.485 -12.685 14.371 1.00 93.88 220 TRP A C 1
ATOM 1650 O O . TRP A 1 220 ? -12.786 -12.411 13.212 1.00 93.88 220 TRP A O 1
ATOM 1660 N N . GLU A 1 221 ? -13.028 -12.046 15.405 1.00 93.38 221 GLU A N 1
ATOM 1661 C CA . GLU A 1 221 ? -14.117 -11.075 15.300 1.00 93.38 221 GLU A CA 1
ATOM 1662 C C . GLU A 1 221 ? -13.694 -9.813 14.540 1.00 93.38 221 GLU A C 1
ATOM 1664 O O . GLU A 1 221 ? -14.495 -9.230 13.806 1.00 93.38 221 GLU A O 1
ATOM 1669 N N . SER A 1 222 ? -12.424 -9.416 14.650 1.00 92.81 222 SER A N 1
ATOM 1670 C CA . SER A 1 222 ? -11.869 -8.298 13.881 1.00 92.81 222 SER A CA 1
ATOM 1671 C C . SER A 1 222 ? -11.651 -8.612 12.392 1.00 92.81 222 SER A C 1
ATOM 1673 O O . SER A 1 222 ? -11.582 -7.691 11.572 1.00 92.81 222 SER A O 1
ATOM 1675 N N . GLU A 1 223 ? -11.554 -9.895 12.026 1.00 93.06 223 GLU A N 1
ATOM 1676 C CA . GLU A 1 223 ? -11.209 -10.351 10.674 1.00 93.06 223 GLU A CA 1
ATOM 1677 C C . GLU A 1 223 ? -12.347 -11.076 9.942 1.00 93.06 223 GLU A C 1
ATOM 1679 O O . GLU A 1 223 ? -12.214 -11.333 8.743 1.00 93.06 223 GLU A O 1
ATOM 1684 N N . GLN A 1 224 ? -13.478 -11.349 10.605 1.00 87.81 224 GLN A N 1
ATOM 1685 C CA . GLN A 1 224 ? -14.605 -12.130 10.068 1.00 87.81 224 GLN A CA 1
ATOM 1686 C C . GLN A 1 224 ? -15.131 -11.631 8.705 1.00 87.81 224 GLN A C 1
ATOM 1688 O O . GLN A 1 224 ? -15.527 -12.427 7.855 1.00 87.81 224 GLN A O 1
ATOM 1693 N N . TYR A 1 225 ? -15.028 -10.328 8.433 1.00 86.38 225 TYR A N 1
ATOM 1694 C CA . TYR A 1 225 ? -15.443 -9.703 7.169 1.00 86.38 225 TYR A CA 1
ATOM 1695 C C . TYR A 1 225 ? -14.527 -10.015 5.974 1.00 86.38 225 TYR A C 1
ATOM 1697 O O . TYR A 1 225 ? -14.860 -9.725 4.827 1.00 86.38 225 TYR A O 1
ATOM 1705 N N . THR A 1 226 ? -13.344 -10.587 6.206 1.00 87.56 226 THR A N 1
ATOM 1706 C CA . THR A 1 226 ? -12.332 -10.806 5.160 1.00 87.56 226 THR A CA 1
ATOM 1707 C C . THR A 1 226 ? -12.796 -11.795 4.096 1.00 87.56 226 THR A C 1
ATOM 1709 O O . THR A 1 226 ? -12.492 -11.608 2.918 1.00 87.56 226 THR A O 1
ATOM 1712 N N . ILE A 1 227 ? -13.559 -12.817 4.491 1.00 89.19 227 ILE A N 1
ATOM 1713 C CA . ILE A 1 227 ? -14.085 -13.832 3.570 1.00 89.19 227 ILE A CA 1
ATOM 1714 C C . ILE A 1 227 ? -15.015 -13.184 2.539 1.00 89.19 227 ILE A C 1
ATOM 1716 O O . ILE A 1 227 ? -14.882 -13.449 1.345 1.00 89.19 227 ILE A O 1
ATOM 1720 N N . GLU A 1 228 ? -15.909 -12.300 2.979 1.00 88.31 228 GLU A N 1
ATOM 1721 C CA . GLU A 1 228 ? -16.841 -11.595 2.094 1.00 88.31 228 GLU A CA 1
ATOM 1722 C C . GLU A 1 228 ? -16.112 -10.631 1.155 1.00 88.31 228 GLU A C 1
ATOM 1724 O O . GLU A 1 228 ? -16.381 -10.633 -0.043 1.00 88.31 228 GLU A O 1
ATOM 1729 N N . LEU A 1 229 ? -15.113 -9.889 1.655 1.00 88.81 229 LEU A N 1
ATOM 1730 C CA . LEU A 1 229 ? -14.288 -9.006 0.818 1.00 88.81 229 LEU A CA 1
ATOM 1731 C C . LEU A 1 229 ? -13.591 -9.762 -0.317 1.00 88.81 229 LEU A C 1
ATOM 1733 O O . LEU A 1 229 ? -13.575 -9.303 -1.460 1.00 88.81 229 LEU A O 1
ATOM 1737 N N . LEU A 1 230 ? -12.983 -10.907 0.004 1.00 91.38 230 LEU A N 1
ATOM 1738 C CA . LEU A 1 230 ? -12.308 -11.744 -0.984 1.00 91.38 230 LEU A CA 1
ATOM 1739 C C . LEU A 1 230 ? -13.316 -12.336 -1.966 1.00 91.38 230 LEU A C 1
ATOM 1741 O O . LEU A 1 230 ? -13.076 -12.310 -3.173 1.00 91.38 230 LEU A O 1
ATOM 1745 N N . ALA A 1 231 ? -14.455 -12.821 -1.469 1.00 92.25 231 ALA A N 1
ATOM 1746 C CA . ALA A 1 231 ? -15.507 -13.364 -2.313 1.00 92.25 231 ALA A CA 1
ATOM 1747 C C . ALA A 1 231 ? -16.031 -12.317 -3.303 1.00 92.25 231 ALA A C 1
ATOM 1749 O O . ALA A 1 231 ? -16.128 -12.599 -4.495 1.00 92.25 231 ALA A O 1
ATOM 1750 N N . ASP A 1 232 ? -16.293 -11.094 -2.846 1.00 91.38 232 ASP A N 1
ATOM 1751 C CA . ASP A 1 232 ? -16.749 -9.996 -3.695 1.00 91.38 232 ASP A CA 1
ATOM 1752 C C . ASP A 1 232 ? -15.698 -9.576 -4.721 1.00 91.38 232 ASP A C 1
ATOM 1754 O O . ASP A 1 232 ? -16.034 -9.334 -5.884 1.00 91.38 232 ASP A O 1
ATOM 1758 N N . TYR A 1 233 ? -14.420 -9.538 -4.334 1.00 91.62 233 TYR A N 1
ATOM 1759 C CA . TYR A 1 233 ? -13.331 -9.276 -5.272 1.00 91.62 233 TYR A CA 1
ATOM 1760 C C . TYR A 1 233 ? -13.277 -10.335 -6.384 1.00 91.62 233 TYR A C 1
ATOM 1762 O O . TYR A 1 233 ? -13.218 -9.992 -7.568 1.00 91.62 233 TYR A O 1
ATOM 1770 N N . ILE A 1 234 ? -13.354 -11.618 -6.017 1.00 93.31 234 ILE A N 1
ATOM 1771 C CA . ILE A 1 234 ? -13.332 -12.735 -6.968 1.00 93.31 234 ILE A CA 1
ATOM 1772 C C . ILE A 1 234 ? -14.569 -12.694 -7.870 1.00 93.31 234 ILE A C 1
ATOM 1774 O O . ILE A 1 234 ? -14.413 -12.782 -9.084 1.00 93.31 234 ILE A O 1
ATOM 1778 N N . ARG A 1 235 ? -15.776 -12.485 -7.324 1.00 93.88 235 ARG A N 1
ATOM 1779 C CA . ARG A 1 235 ? -17.024 -12.373 -8.109 1.00 93.88 235 ARG A CA 1
ATOM 1780 C C . ARG A 1 235 ? -16.939 -11.275 -9.164 1.00 93.88 235 ARG A C 1
ATOM 1782 O O . ARG A 1 235 ? -17.358 -11.481 -10.297 1.00 93.88 235 ARG A O 1
ATOM 1789 N N . ARG A 1 236 ? -16.371 -10.115 -8.814 1.00 92.88 236 ARG A N 1
ATOM 1790 C CA . ARG A 1 236 ? -16.194 -8.995 -9.755 1.00 92.88 236 ARG A CA 1
ATOM 1791 C C . ARG A 1 236 ? -15.184 -9.309 -10.857 1.00 92.88 236 ARG A C 1
ATOM 1793 O O . ARG A 1 236 ? -15.366 -8.863 -11.984 1.00 92.88 236 ARG A O 1
ATOM 1800 N N . LYS A 1 237 ? -14.113 -10.043 -10.541 1.00 93.19 237 LYS A N 1
ATOM 1801 C CA . LYS A 1 237 ? -13.077 -10.424 -11.516 1.00 93.19 237 LYS A CA 1
ATOM 1802 C C . LYS A 1 237 ? -13.480 -11.605 -12.398 1.00 93.19 237 LYS A C 1
ATOM 1804 O O . LYS A 1 237 ? -13.085 -11.647 -13.558 1.00 93.19 237 LYS A O 1
ATOM 1809 N N . PHE A 1 238 ? -14.265 -12.532 -11.861 1.00 93.56 238 PHE A N 1
ATOM 1810 C CA . PHE A 1 238 ? -14.658 -13.780 -12.507 1.00 93.56 238 PHE A CA 1
ATOM 1811 C C . PHE A 1 238 ? -16.184 -13.949 -12.447 1.00 93.56 238 PHE A C 1
ATOM 1813 O O . PHE A 1 238 ? -16.683 -14.806 -11.717 1.00 93.56 238 PHE A O 1
ATOM 1820 N N . PRO A 1 239 ? -16.943 -13.157 -13.226 1.00 90.75 239 PRO A N 1
ATOM 1821 C CA . PRO A 1 239 ? -18.406 -13.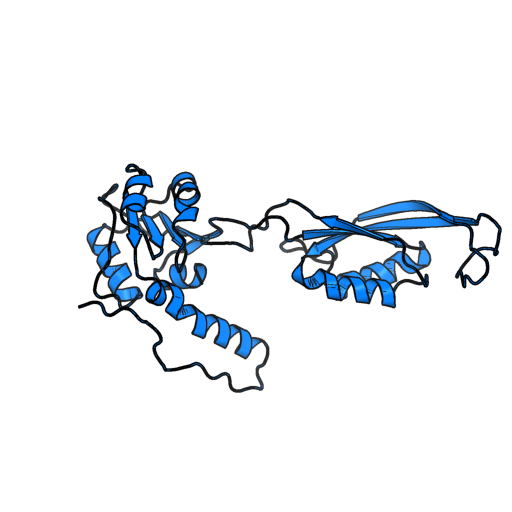115 -13.132 1.00 90.75 239 PRO A CA 1
ATOM 1822 C C . PRO A 1 239 ? -19.092 -14.435 -13.515 1.00 90.75 239 PRO A C 1
ATOM 1824 O O . PRO A 1 239 ? -20.240 -14.662 -13.147 1.00 90.75 239 PRO A O 1
ATOM 1827 N N . ASN A 1 240 ? -18.389 -15.320 -14.229 1.00 93.25 240 ASN A N 1
ATOM 1828 C CA . ASN A 1 240 ? -18.937 -16.572 -14.755 1.00 93.25 240 ASN A CA 1
ATOM 1829 C C . ASN A 1 240 ? -18.752 -17.778 -13.816 1.00 93.25 240 ASN A C 1
ATOM 1831 O O . ASN A 1 240 ? -19.128 -18.889 -14.183 1.00 93.25 240 ASN A O 1
ATOM 1835 N N . PHE A 1 241 ? -18.167 -17.590 -12.629 1.00 90.56 241 PHE A N 1
ATOM 1836 C CA . PHE A 1 241 ? -17.961 -18.663 -11.655 1.00 90.56 241 PHE A CA 1
ATOM 1837 C C . PHE A 1 241 ? -18.751 -18.407 -10.373 1.00 90.56 241 PHE A C 1
ATOM 1839 O O . PHE A 1 241 ? -18.755 -17.303 -9.828 1.00 90.56 241 PHE A O 1
ATOM 1846 N N . ALA A 1 242 ? -19.390 -19.456 -9.854 1.00 91.56 242 ALA A N 1
ATOM 1847 C CA . ALA A 1 242 ? -20.032 -19.403 -8.549 1.00 91.56 242 ALA A CA 1
ATOM 1848 C C . ALA A 1 242 ? -18.963 -19.361 -7.446 1.00 91.56 242 ALA A C 1
ATOM 1850 O O . ALA A 1 242 ? -18.235 -20.329 -7.231 1.00 91.56 242 ALA A O 1
ATOM 1851 N N . VAL A 1 243 ? -18.873 -18.235 -6.736 1.00 93.38 243 VAL A N 1
ATOM 1852 C CA . VAL A 1 243 ? -17.970 -18.075 -5.590 1.00 93.38 243 VAL A CA 1
ATOM 1853 C C . VAL A 1 243 ? -18.685 -18.500 -4.312 1.00 93.38 243 VAL A C 1
ATOM 1855 O O . VAL A 1 243 ? -19.624 -17.829 -3.867 1.00 93.38 243 VAL A O 1
ATOM 1858 N N . LEU A 1 244 ? -18.214 -19.598 -3.723 1.00 93.25 244 LEU A N 1
ATOM 1859 C CA . LEU A 1 244 ? -18.697 -20.137 -2.454 1.00 93.25 244 LEU A CA 1
ATOM 1860 C C . LEU A 1 244 ? -17.812 -19.660 -1.300 1.00 93.25 244 LEU A C 1
ATOM 1862 O O . LEU A 1 244 ? -16.586 -19.644 -1.409 1.00 93.25 244 LEU A O 1
ATOM 1866 N N . THR A 1 245 ? -18.438 -19.302 -0.184 1.00 92.50 245 THR A N 1
ATOM 1867 C CA . THR A 1 245 ? -17.763 -18.983 1.077 1.00 92.50 245 THR A CA 1
ATOM 1868 C C . THR A 1 245 ? -17.998 -20.106 2.078 1.00 92.50 245 THR A C 1
ATOM 1870 O O . THR A 1 245 ? -19.038 -20.766 2.059 1.00 92.50 245 THR A O 1
ATOM 1873 N N . THR A 1 246 ? -17.024 -20.352 2.953 1.00 90.31 246 THR A N 1
ATOM 1874 C CA . THR A 1 246 ? -17.223 -21.299 4.056 1.00 90.31 246 THR A CA 1
ATOM 1875 C C . THR A 1 246 ? -18.294 -20.776 5.012 1.00 90.31 246 THR A C 1
ATOM 1877 O O . THR A 1 246 ? -18.341 -19.583 5.306 1.00 90.31 246 THR A O 1
ATOM 1880 N N . THR A 1 247 ? -19.137 -21.675 5.514 1.00 87.00 247 THR A N 1
ATOM 1881 C CA . THR A 1 247 ? -20.095 -21.402 6.598 1.00 87.00 247 THR A CA 1
ATOM 1882 C C . THR A 1 247 ? -19.600 -21.922 7.948 1.00 87.00 247 THR A C 1
ATOM 1884 O O . THR A 1 247 ? -20.255 -21.718 8.968 1.00 87.00 247 THR A O 1
ATOM 1887 N N . SER A 1 248 ? -18.460 -22.620 7.970 1.00 89.56 248 SER A N 1
ATOM 1888 C CA . SER A 1 248 ? -17.867 -23.131 9.203 1.00 89.56 248 SER A CA 1
ATOM 1889 C C . SER A 1 248 ? -17.189 -22.000 9.962 1.00 89.56 248 SER A C 1
ATOM 1891 O O . SER A 1 248 ? -16.306 -21.333 9.422 1.00 89.56 248 SER A O 1
ATOM 1893 N N . SER A 1 249 ? -17.542 -21.838 11.237 1.00 86.62 249 SER A N 1
ATOM 1894 C CA . SER A 1 249 ? -16.767 -20.997 12.145 1.00 86.62 249 SER A CA 1
ATOM 1895 C C . SER A 1 249 ? -15.469 -21.705 12.518 1.00 86.62 249 SER A C 1
ATOM 1897 O O . SER A 1 249 ? -15.469 -22.890 12.852 1.00 86.62 249 SER A O 1
ATOM 1899 N N . THR A 1 250 ? -14.363 -20.972 12.451 1.00 87.75 250 THR A N 1
ATOM 1900 C CA . THR A 1 250 ? -13.029 -21.435 12.851 1.00 87.75 250 THR A CA 1
ATOM 1901 C C . THR A 1 250 ? -12.500 -20.654 14.052 1.00 87.75 250 THR A C 1
ATOM 1903 O O . THR A 1 250 ? -11.297 -20.664 14.292 1.00 87.75 250 THR A O 1
ATOM 1906 N N . ASN A 1 251 ? -13.370 -19.951 14.789 1.00 90.62 251 ASN A N 1
ATOM 1907 C CA . ASN A 1 251 ? -12.981 -19.241 16.004 1.00 90.62 251 ASN A CA 1
ATOM 1908 C C . ASN A 1 251 ? -12.629 -20.259 17.108 1.00 90.62 251 ASN A C 1
ATOM 1910 O O . ASN A 1 251 ? -13.517 -21.000 17.538 1.00 90.62 251 ASN A O 1
ATOM 1914 N N . PRO A 1 252 ? -11.369 -20.324 17.578 1.00 91.50 252 PRO A N 1
ATOM 1915 C CA . PRO A 1 252 ? -10.983 -21.266 18.625 1.00 91.50 252 PRO A CA 1
ATOM 1916 C C . PRO A 1 252 ? -11.370 -20.782 20.032 1.00 91.50 252 PRO A C 1
ATOM 1918 O O . PRO A 1 252 ? -11.255 -21.544 20.991 1.00 91.50 252 PRO A O 1
ATOM 1921 N N . MET A 1 253 ? -11.796 -19.523 20.177 1.00 89.25 253 MET A N 1
ATOM 1922 C CA . MET A 1 253 ? -12.067 -18.886 21.463 1.00 89.25 253 MET A CA 1
ATOM 1923 C C . MET A 1 253 ? -13.566 -18.894 21.770 1.00 89.25 253 MET A C 1
ATOM 1925 O O . MET A 1 253 ? -14.393 -18.501 20.950 1.00 89.25 253 MET A O 1
ATOM 1929 N N . ILE A 1 254 ? -13.922 -19.296 22.991 1.00 88.00 254 ILE A N 1
ATOM 1930 C CA . ILE A 1 254 ? -15.297 -19.227 23.495 1.00 88.00 254 ILE A CA 1
ATOM 1931 C C . ILE A 1 254 ? -15.362 -18.139 24.566 1.00 88.00 254 ILE A C 1
ATOM 1933 O O . ILE A 1 254 ? -14.741 -18.258 25.620 1.00 88.00 254 ILE A O 1
ATOM 1937 N N . THR A 1 255 ? -16.145 -17.091 24.302 1.00 86.88 255 THR A N 1
ATOM 1938 C CA . THR A 1 255 ? -16.462 -16.054 25.294 1.00 86.88 255 THR A CA 1
ATOM 1939 C C . THR A 1 255 ? -17.779 -16.410 25.985 1.00 86.88 255 THR A C 1
ATOM 1941 O O . THR A 1 255 ? -18.824 -16.537 25.324 1.00 86.88 255 THR A O 1
ATOM 1944 N N . VAL A 1 256 ? -17.714 -16.599 27.304 1.00 83.06 256 VAL A N 1
ATOM 1945 C CA . VAL A 1 256 ? -18.860 -16.870 28.187 1.00 83.06 256 VAL A CA 1
ATOM 1946 C C . VAL A 1 256 ? -19.300 -15.620 28.926 1.00 83.06 256 VAL A C 1
ATOM 1948 O O . VAL A 1 256 ? -18.417 -14.815 29.300 1.00 83.06 256 VAL A O 1
#

Nearest PDB structures (foldseek):
  2gx8-assembly1_C-2  TM=8.341E-01  e=4.585E-25  Bacillus cereus ATCC 14579
  2gx8-assembly1_B  TM=8.208E-01  e=1.611E-23  Bacillus cereus ATCC 14579
  3lnl-assembly1_B  TM=7.252E-01  e=1.806E-18  Staphylococcus aureus subsp. aureus N315
  2nyd-assembly1_B-3  TM=7.136E-01  e=5.372E-16  Staphylococcus aureus subsp. aureus N315
  1nmo-assembly1_A  TM=8.815E-01  e=2.713E-08  unclassified

Solvent-accessible surface area (backbone atoms only — not comparable to full-atom values): 14239 Å² total; per-residue (Å²): 86,27,68,55,46,29,53,59,67,57,29,49,75,76,45,47,53,40,51,36,52,63,48,37,28,37,42,40,37,60,34,48,66,91,49,42,63,63,35,50,54,39,24,34,75,35,49,29,12,58,55,92,96,40,66,76,42,68,50,77,44,80,51,73,48,72,52,54,45,51,93,90,62,83,67,90,68,76,49,74,77,38,80,36,74,45,68,25,29,41,39,38,27,46,29,42,63,87,34,45,70,50,27,51,50,32,45,65,71,54,42,87,49,92,75,76,61,64,48,79,42,82,33,73,60,65,35,75,90,44,62,47,35,26,29,25,34,36,95,58,74,32,48,47,72,59,45,55,51,47,53,27,63,59,51,72,40,93,70,74,50,65,42,72,85,64,61,70,52,40,36,35,38,20,31,20,45,27,77,35,63,88,49,48,69,48,31,52,76,68,62,17,44,32,37,40,26,6,79,71,51,80,74,59,61,60,69,47,74,73,62,31,20,46,33,32,58,41,39,58,54,37,40,62,65,42,62,59,54,52,45,52,53,47,39,72,75,39,74,91,52,91,78,82,75,86,86,76,85,81,70,90,75,84,90,129

Radius of gyration: 26.07 Å; Cα contacts (8 Å, |Δi|>4): 509; chains: 1; bounding box: 58×36×68 Å

Mean predicted aligned error: 5.2 Å